Protein AF-A0A314YYK5-F1 (afdb_monomer_lite)

InterPro domains:
  IPR001480 Bulb-type lectin domain [PF01453] (78-178)
  IPR001480 Bulb-type lectin domain [PS50927] (25-150)
  IPR001480 Bulb-type lectin domain [SM00108] (31-156)
  IPR001480 Bulb-type lectin domain [cd00028] (31-154)
  IPR036426 Bulb-type lectin domain superfamily [G3DSA:2.90.10.10] (19-154)
  IPR036426 Bulb-type lectin domain superfamily [SSF51110] (78-174)

Radius of gyration: 24.05 Å; chains: 1; bounding box: 62×46×73 Å

pLDDT: mean 76.84, std 16.64, range [33.28, 97.19]

Organism: NCBI:txid2094558

Foldseek 3Di:
DVVVVVVVVVVVVVVVVPPPPPPAAQKAWQVDKAFFVHWHAAPVRQKIWHKDFDPDVPAQWIWTFMFGDDPPDPDTHTPDTFLPPQTARHRTWMWHQHPQRWTFIAHPVRDTSGTDDFPHGDDTWMFGQHSVRKTFIDHPDDPDPPPTRDIRQQVCPPPDDPQWDWDQDPVVRGIGIDDHPDPQDCQNDPQQQHAQWDAQPPDVVRIDHDVQWDWPCVPCVVVSVRSPTYTDGDD

Sequence (235 aa):
MAGIFSFMFIGIYVSLFFIKTSTAADAITQSQSLRDGNSLISKHGSFELGFFSQPAPDSKNSFLGIWYKSSVSLVTNVTWVANQQNPINGSSGILMINSTGSVVLLSQDQTVAWSINLSRQPRNPILQLLDSGNLVLREAKDGNSENYLWQSFDSHSDKLFQGMKIEWNVKTRACRSLLPSRVGDFCDSNGFCGPNGICTITKSPVCSCFKGFEPKALEKWNFGEYTKVVCVLNL

Structure (mmCIF, N/CA/C/O backbone):
data_AF-A0A314YYK5-F1
#
_entry.id   AF-A0A314YYK5-F1
#
loop_
_atom_site.group_PDB
_atom_site.id
_atom_site.type_symbol
_atom_site.label_atom_id
_atom_site.label_alt_id
_atom_site.label_comp_id
_atom_site.label_asym_id
_atom_site.label_entity_id
_atom_site.label_seq_id
_atom_site.pdbx_PDB_ins_code
_atom_site.Cartn_x
_atom_site.Cartn_y
_atom_site.Cartn_z
_atom_site.occupancy
_atom_site.B_iso_or_equiv
_atom_site.auth_seq_id
_atom_site.auth_comp_id
_atom_site.auth_asym_id
_atom_site.auth_atom_id
_atom_site.pdbx_PDB_model_num
ATOM 1 N N . MET A 1 1 ? 40.449 -15.172 38.618 1.00 52.09 1 MET A N 1
ATOM 2 C CA . MET A 1 1 ? 40.277 -14.748 37.208 1.00 52.09 1 MET A CA 1
ATOM 3 C C . MET A 1 1 ? 39.340 -15.647 36.381 1.00 52.09 1 MET A C 1
ATOM 5 O O . MET A 1 1 ? 39.071 -15.298 35.247 1.00 52.09 1 MET A O 1
ATOM 9 N N . ALA A 1 2 ? 38.786 -16.747 36.923 1.00 51.12 2 ALA A N 1
ATOM 10 C CA . ALA A 1 2 ? 37.856 -17.630 36.193 1.00 51.12 2 ALA A CA 1
ATOM 11 C C . ALA A 1 2 ? 36.369 -17.206 36.267 1.00 51.12 2 ALA A C 1
ATOM 13 O O . ALA A 1 2 ? 35.593 -17.512 35.370 1.00 51.12 2 ALA A O 1
ATOM 14 N N . GLY A 1 3 ? 35.963 -16.465 37.308 1.00 51.81 3 GLY A N 1
ATOM 15 C CA . GLY A 1 3 ? 34.561 -16.062 37.500 1.00 51.81 3 GLY A CA 1
ATOM 16 C C . GLY A 1 3 ? 34.072 -14.971 36.541 1.00 51.81 3 GLY A C 1
ATOM 17 O O . GLY A 1 3 ? 32.913 -14.984 36.148 1.00 51.81 3 GLY A O 1
ATOM 18 N N . ILE A 1 4 ? 34.956 -14.064 36.110 1.00 55.16 4 ILE A N 1
ATOM 19 C CA . ILE A 1 4 ? 34.596 -12.913 35.258 1.00 55.16 4 ILE A CA 1
ATOM 20 C C . ILE A 1 4 ? 34.217 -13.370 33.839 1.00 55.16 4 ILE A C 1
ATOM 22 O O . ILE A 1 4 ? 33.264 -12.852 33.262 1.00 55.16 4 ILE A O 1
ATOM 26 N N . PHE A 1 5 ? 34.889 -14.399 33.311 1.00 52.44 5 PHE A N 1
ATOM 27 C CA . PHE A 1 5 ? 34.553 -14.971 32.005 1.00 52.44 5 PHE A CA 1
ATOM 28 C C . PHE A 1 5 ? 33.169 -15.638 32.004 1.00 52.44 5 PHE A C 1
ATOM 30 O O . PHE A 1 5 ? 32.432 -15.497 31.034 1.00 52.44 5 PHE A O 1
ATOM 37 N N . SER A 1 6 ? 32.767 -16.283 33.106 1.00 56.47 6 SER A N 1
ATOM 38 C CA . SER A 1 6 ? 31.466 -16.964 33.221 1.00 56.47 6 SER A CA 1
ATOM 39 C C . SER A 1 6 ? 30.274 -15.995 33.150 1.00 56.47 6 SER A C 1
ATOM 41 O O . SER A 1 6 ? 29.299 -16.251 32.442 1.00 56.47 6 SER A O 1
ATOM 43 N N . PHE A 1 7 ? 30.377 -14.823 33.791 1.00 55.53 7 PHE A N 1
ATOM 44 C CA . PHE A 1 7 ? 29.330 -13.793 33.729 1.00 55.53 7 PHE A CA 1
ATOM 45 C C . PHE A 1 7 ? 29.187 -13.162 32.336 1.00 55.53 7 PHE A C 1
ATOM 47 O O . PHE A 1 7 ? 28.071 -12.836 31.928 1.00 55.53 7 PHE A O 1
ATOM 54 N N . MET A 1 8 ? 30.282 -13.043 31.575 1.00 57.34 8 MET A N 1
ATOM 55 C CA . MET A 1 8 ? 30.224 -12.550 30.195 1.00 57.34 8 MET A CA 1
ATOM 56 C C . MET A 1 8 ? 29.480 -13.510 29.256 1.00 57.34 8 MET A C 1
ATOM 58 O O . MET A 1 8 ? 28.700 -13.053 28.421 1.00 57.34 8 MET A O 1
ATOM 62 N N . PHE A 1 9 ? 29.650 -14.827 29.413 1.00 55.09 9 PHE A N 1
ATOM 63 C CA . PHE A 1 9 ? 28.929 -15.812 28.596 1.00 55.09 9 PHE A CA 1
ATOM 64 C C . PHE A 1 9 ? 27.424 -15.849 28.904 1.00 55.09 9 PHE A C 1
ATOM 66 O O . PHE A 1 9 ? 26.618 -15.968 27.981 1.00 55.09 9 PHE A O 1
ATOM 73 N N . ILE A 1 10 ? 27.031 -15.674 30.172 1.00 58.81 10 ILE A N 1
ATOM 74 C CA . ILE A 1 10 ? 25.616 -15.599 30.575 1.00 58.81 10 ILE A CA 1
ATOM 75 C C . ILE A 1 10 ? 24.961 -14.323 30.023 1.00 58.81 10 ILE A C 1
ATOM 77 O O . ILE A 1 10 ? 23.857 -14.384 29.486 1.00 58.81 10 ILE A O 1
ATOM 81 N N . GLY A 1 11 ? 25.655 -13.179 30.073 1.00 58.38 11 GLY A N 1
ATOM 82 C CA . GLY A 1 11 ? 25.163 -11.919 29.504 1.00 58.38 11 GLY A CA 1
ATOM 83 C C . GLY A 1 11 ? 24.954 -11.969 27.985 1.00 58.38 11 GLY A C 1
ATOM 84 O O . GLY A 1 11 ? 23.969 -11.430 27.484 1.00 58.38 11 GLY A O 1
ATOM 85 N N . ILE A 1 12 ? 25.825 -12.674 27.252 1.00 57.56 12 ILE A N 1
ATOM 86 C CA . ILE A 1 12 ? 25.675 -12.898 25.803 1.00 57.56 12 ILE A CA 1
ATOM 87 C C . ILE A 1 12 ? 24.457 -13.786 25.503 1.00 57.56 12 ILE A C 1
ATOM 89 O O . ILE A 1 12 ? 23.672 -13.453 24.618 1.00 57.56 12 ILE A O 1
ATOM 93 N N . TYR A 1 13 ? 24.239 -14.863 26.267 1.00 56.62 13 TYR A N 1
ATOM 94 C CA . TYR A 1 13 ? 23.065 -15.733 26.104 1.00 56.62 13 TYR A CA 1
ATOM 95 C C . TYR A 1 13 ? 21.738 -15.018 26.411 1.00 56.62 13 TYR A C 1
ATOM 97 O O . TYR A 1 13 ? 20.750 -15.234 25.712 1.00 56.62 13 TYR A O 1
ATOM 105 N N . VAL A 1 14 ? 21.718 -14.131 27.413 1.00 56.84 14 VAL A N 1
ATOM 106 C CA . VAL A 1 14 ? 20.540 -13.310 27.750 1.00 56.84 14 VAL A CA 1
ATOM 107 C C . VAL A 1 14 ? 20.304 -12.212 26.701 1.00 56.84 14 VAL A C 1
ATOM 109 O O . VAL A 1 14 ? 19.158 -11.945 26.354 1.00 56.84 14 VAL A O 1
ATOM 112 N N . SER A 1 15 ? 21.364 -11.626 26.132 1.00 54.47 15 SER A N 1
ATOM 113 C CA . SER A 1 15 ? 21.283 -10.627 25.050 1.00 54.47 15 SER A CA 1
ATOM 114 C C . SER A 1 15 ? 20.754 -11.216 23.732 1.00 54.47 15 SER A C 1
ATOM 116 O O . SER A 1 15 ? 19.911 -10.610 23.069 1.00 54.47 15 SER A O 1
ATOM 118 N N . LEU A 1 16 ? 21.151 -12.450 23.392 1.00 51.78 16 LEU A N 1
ATOM 119 C CA . LEU A 1 16 ? 20.620 -13.183 22.233 1.00 51.78 16 LEU A CA 1
ATOM 120 C C . LEU A 1 16 ? 19.130 -13.549 22.383 1.00 51.78 16 LEU A C 1
ATOM 122 O O . LEU A 1 16 ? 18.453 -13.759 21.378 1.00 51.78 16 LEU A O 1
ATOM 126 N N . PHE A 1 17 ? 18.591 -13.557 23.608 1.00 48.12 17 PHE A N 1
ATOM 127 C CA . PHE A 1 17 ? 17.166 -13.782 23.882 1.00 48.12 17 PHE A CA 1
ATOM 128 C C . PHE A 1 17 ? 16.280 -12.559 23.563 1.00 48.12 17 PHE A C 1
ATOM 130 O O . PHE A 1 17 ? 15.057 -12.685 23.495 1.00 48.12 17 PHE A O 1
ATOM 137 N N . PHE A 1 18 ? 16.876 -11.379 23.328 1.00 43.41 18 PHE A N 1
ATOM 138 C CA . PHE A 1 18 ? 16.159 -10.144 22.976 1.00 43.41 18 PHE A CA 1
ATOM 139 C C . PHE A 1 18 ? 16.170 -9.809 21.481 1.00 43.41 18 PHE A C 1
ATOM 141 O O . PHE A 1 18 ? 15.599 -8.787 21.088 1.00 43.41 18 PHE A O 1
ATOM 148 N N . ILE A 1 19 ? 16.735 -10.663 20.620 1.00 50.84 19 ILE A N 1
ATOM 149 C CA . ILE A 1 19 ? 16.593 -10.498 19.170 1.00 50.84 19 ILE A CA 1
ATOM 150 C C . ILE A 1 19 ? 15.176 -10.937 18.777 1.00 50.84 19 ILE A C 1
ATOM 152 O O . ILE A 1 19 ? 14.939 -12.056 18.327 1.00 50.84 19 ILE A O 1
ATOM 156 N N . LYS A 1 20 ? 14.197 -10.044 18.963 1.00 45.78 20 LYS A N 1
ATOM 157 C CA . LYS A 1 20 ? 12.880 -10.187 18.343 1.00 45.78 20 LYS A CA 1
ATOM 158 C C . LYS A 1 20 ? 13.062 -10.037 16.838 1.00 45.78 20 LYS A C 1
ATOM 160 O O . LYS A 1 20 ? 13.166 -8.925 16.326 1.00 45.78 20 LYS A O 1
ATOM 165 N N . THR A 1 21 ? 13.073 -11.148 16.114 1.00 43.75 21 THR A N 1
ATOM 166 C CA . THR A 1 21 ? 12.877 -11.129 14.666 1.00 43.75 21 THR A CA 1
ATOM 167 C C . THR A 1 21 ? 11.432 -10.703 14.402 1.00 43.75 21 THR A C 1
ATOM 169 O O . THR A 1 21 ? 10.519 -11.524 14.420 1.00 43.75 21 THR A O 1
ATOM 172 N N . SER A 1 22 ? 11.201 -9.399 14.236 1.00 49.66 22 SER A N 1
ATOM 173 C CA . SER A 1 22 ? 9.901 -8.867 13.828 1.00 49.66 22 SER A CA 1
ATOM 174 C C . SER A 1 22 ? 9.728 -9.110 12.333 1.00 49.66 22 SER A C 1
ATOM 176 O O . SER A 1 22 ? 10.044 -8.249 11.515 1.00 49.66 22 SER A O 1
ATOM 178 N N . THR A 1 23 ? 9.257 -10.296 11.956 1.00 53.78 23 THR A N 1
ATOM 179 C CA . THR A 1 23 ? 8.744 -10.504 10.601 1.00 53.78 23 THR A CA 1
ATOM 180 C C . THR A 1 23 ? 7.491 -9.647 10.458 1.00 53.78 23 THR A C 1
ATOM 182 O O . THR A 1 23 ? 6.498 -9.897 11.145 1.00 53.78 23 THR A O 1
ATOM 185 N N . ALA A 1 24 ? 7.541 -8.607 9.628 1.00 65.88 24 ALA A N 1
ATOM 186 C CA . ALA A 1 24 ? 6.340 -7.849 9.305 1.00 65.88 24 ALA A CA 1
ATOM 187 C C . ALA A 1 24 ? 5.326 -8.792 8.641 1.00 65.88 24 ALA A C 1
ATOM 189 O O . ALA A 1 24 ? 5.698 -9.628 7.817 1.00 65.88 24 ALA A O 1
ATOM 190 N N . ALA A 1 25 ? 4.064 -8.697 9.051 1.00 86.44 25 ALA A N 1
ATOM 191 C CA . ALA A 1 25 ? 3.005 -9.515 8.482 1.00 86.44 25 ALA A CA 1
ATOM 192 C C . ALA A 1 25 ? 2.702 -9.067 7.043 1.00 86.44 25 ALA A C 1
ATOM 194 O O . ALA A 1 25 ? 2.803 -7.879 6.734 1.00 86.44 25 ALA A O 1
ATOM 195 N N . ASP A 1 26 ? 2.291 -10.007 6.192 1.00 93.00 26 ASP A N 1
ATOM 196 C CA . ASP A 1 26 ? 1.789 -9.745 4.838 1.00 93.00 26 ASP A CA 1
ATOM 197 C C . ASP A 1 26 ? 0.256 -9.678 4.787 1.00 93.00 26 ASP A C 1
ATOM 199 O O . ASP A 1 26 ? -0.314 -9.343 3.749 1.00 93.00 26 ASP A O 1
ATOM 203 N N . ALA A 1 27 ? -0.425 -9.979 5.899 1.00 94.81 27 ALA A N 1
ATOM 204 C CA . ALA A 1 27 ? -1.877 -9.941 6.004 1.00 94.81 27 ALA A CA 1
ATOM 205 C C . ALA A 1 27 ? -2.389 -9.394 7.347 1.00 94.81 27 ALA A C 1
ATOM 207 O O . ALA A 1 27 ? -1.748 -9.534 8.388 1.00 94.81 27 ALA A O 1
ATOM 208 N N . ILE A 1 28 ? -3.590 -8.816 7.308 1.00 95.50 28 ILE A N 1
ATOM 209 C CA . ILE A 1 28 ? -4.355 -8.326 8.457 1.00 95.50 28 ILE A CA 1
ATOM 210 C C . ILE A 1 28 ? -5.679 -9.086 8.503 1.00 95.50 28 ILE A C 1
ATOM 212 O O . ILE A 1 28 ? -6.395 -9.189 7.503 1.00 95.50 28 ILE A O 1
ATOM 216 N N . THR A 1 29 ? -6.006 -9.613 9.676 1.00 95.38 29 THR A N 1
ATOM 217 C CA . THR A 1 29 ? -7.310 -10.222 9.969 1.00 95.38 29 THR A CA 1
ATOM 218 C C . THR A 1 29 ? -8.232 -9.224 10.670 1.00 95.38 29 THR A C 1
ATOM 220 O O . THR A 1 29 ? -7.805 -8.157 11.098 1.00 95.38 29 THR A O 1
ATOM 223 N N . GLN A 1 30 ? -9.506 -9.568 10.843 1.00 94.69 30 GLN A N 1
ATOM 224 C CA . GLN A 1 30 ? -10.491 -8.681 11.475 1.00 94.69 30 GLN A CA 1
ATOM 225 C C . GLN A 1 30 ? -10.188 -8.323 12.945 1.00 94.69 30 GLN A C 1
ATOM 227 O O . GLN A 1 30 ? -10.704 -7.335 13.457 1.00 94.69 30 GLN A O 1
ATOM 232 N N . SER A 1 31 ? -9.336 -9.093 13.629 1.00 91.81 31 SER A N 1
ATOM 233 C CA . SER A 1 31 ? -8.880 -8.792 14.993 1.00 91.81 31 SER A CA 1
ATOM 234 C C . SER A 1 31 ? -7.677 -7.846 15.042 1.00 91.81 31 SER A C 1
ATOM 236 O O . SER A 1 31 ? -7.230 -7.472 16.126 1.00 91.81 31 SER A O 1
ATOM 238 N N . GLN A 1 32 ? -7.131 -7.475 13.885 1.00 94.12 32 GLN A N 1
ATOM 239 C CA . GLN A 1 32 ? -5.914 -6.690 13.755 1.00 94.12 32 GLN A CA 1
ATOM 240 C C . GLN A 1 32 ? -6.192 -5.369 13.035 1.00 94.12 32 GLN A C 1
ATOM 242 O O . GLN A 1 32 ? -7.166 -5.203 12.301 1.00 94.12 32 GLN A O 1
ATOM 247 N N . SER A 1 33 ? -5.291 -4.414 13.238 1.00 94.44 33 SER A N 1
ATOM 248 C CA . SER A 1 33 ? -5.316 -3.114 12.574 1.00 94.44 33 SER A CA 1
ATOM 249 C C . SER A 1 33 ? -3.894 -2.661 12.281 1.00 94.44 33 SER A C 1
ATOM 251 O O . SER A 1 33 ? -3.009 -2.872 13.113 1.00 94.44 33 SER A O 1
ATOM 253 N N . LEU A 1 34 ? -3.694 -1.977 11.161 1.00 94.50 34 LEU A N 1
ATOM 254 C CA . LEU A 1 34 ? -2.447 -1.302 10.832 1.00 94.50 34 LEU A CA 1
ATOM 255 C C . LEU A 1 34 ? -2.556 0.176 11.207 1.00 94.50 34 LEU A C 1
ATOM 257 O O . LEU A 1 34 ? -3.492 0.863 10.805 1.00 94.50 34 LEU A O 1
ATOM 261 N N . ARG A 1 35 ? -1.598 0.652 11.998 1.00 92.25 35 ARG A N 1
ATOM 262 C CA . ARG A 1 35 ? -1.513 2.038 12.473 1.00 92.25 35 ARG A CA 1
ATOM 263 C C . ARG A 1 35 ? -0.303 2.726 11.865 1.00 92.25 35 ARG A C 1
ATOM 265 O O . ARG A 1 35 ? 0.643 2.043 11.478 1.00 92.25 35 ARG A O 1
ATOM 272 N N . ASP A 1 36 ? -0.330 4.052 11.855 1.00 86.81 36 ASP A N 1
ATOM 273 C CA . ASP A 1 36 ? 0.836 4.866 11.509 1.00 86.81 36 ASP A CA 1
ATOM 274 C C . ASP A 1 36 ? 2.085 4.428 12.308 1.00 86.81 36 ASP A C 1
ATOM 276 O O . ASP A 1 36 ? 1.989 4.052 13.480 1.00 86.81 36 ASP A O 1
ATOM 280 N N . GLY A 1 37 ? 3.238 4.396 11.640 1.00 85.88 37 GLY A N 1
ATOM 281 C CA . GLY A 1 37 ? 4.499 3.835 12.139 1.00 85.88 37 GLY A CA 1
ATOM 282 C C . GLY A 1 37 ? 4.666 2.317 11.974 1.00 85.88 37 GLY A C 1
ATOM 283 O O . GLY A 1 37 ? 5.786 1.824 12.086 1.00 85.88 37 GLY A O 1
ATOM 284 N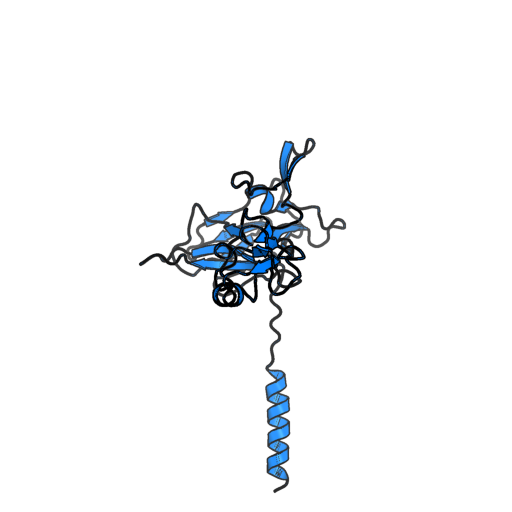 N . ASN A 1 38 ? 3.597 1.577 11.668 1.00 90.94 38 ASN A N 1
ATOM 285 C CA . ASN A 1 38 ? 3.674 0.164 11.298 1.00 90.94 38 ASN A CA 1
ATOM 286 C C . ASN A 1 38 ? 3.473 -0.008 9.790 1.00 90.94 38 ASN A C 1
ATOM 288 O O . ASN A 1 38 ? 2.804 0.799 9.140 1.00 90.94 38 ASN A O 1
ATOM 292 N N . SER A 1 39 ? 3.981 -1.114 9.249 1.00 92.88 39 SER A N 1
ATOM 293 C CA . SER A 1 39 ? 3.773 -1.480 7.852 1.00 92.88 39 SER A CA 1
ATOM 294 C C . SER A 1 39 ? 3.439 -2.955 7.672 1.00 92.88 39 SER A C 1
ATOM 296 O O . SER A 1 39 ? 3.733 -3.808 8.514 1.00 92.88 39 SER A O 1
ATOM 298 N N . LEU A 1 40 ? 2.777 -3.232 6.555 1.00 94.62 40 LEU A N 1
ATOM 299 C CA . LEU A 1 40 ? 2.553 -4.569 6.032 1.00 94.62 40 LEU A CA 1
ATOM 300 C C . LEU A 1 40 ? 3.582 -4.794 4.925 1.00 94.62 40 LEU A C 1
ATOM 302 O O . LEU A 1 40 ? 3.713 -3.954 4.033 1.00 94.62 40 LEU A O 1
ATOM 3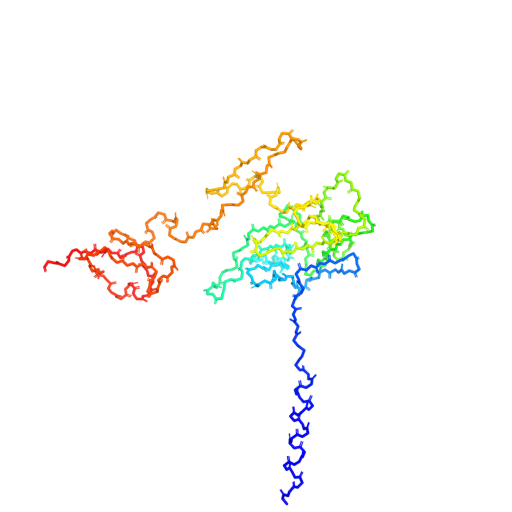06 N N . ILE A 1 41 ? 4.303 -5.907 4.965 1.00 92.44 41 ILE A N 1
ATOM 307 C CA . ILE A 1 41 ? 5.330 -6.217 3.967 1.00 92.44 41 ILE A CA 1
ATOM 308 C C . ILE A 1 41 ? 4.887 -7.459 3.208 1.00 92.44 41 ILE A C 1
ATOM 310 O O . ILE A 1 41 ? 4.477 -8.439 3.823 1.00 92.44 41 ILE A O 1
ATOM 314 N N . SER A 1 42 ? 4.961 -7.420 1.876 1.00 90.31 42 SER A N 1
ATOM 315 C CA . SER A 1 42 ? 4.653 -8.588 1.053 1.00 90.31 42 SER A CA 1
ATOM 316 C C . SER A 1 42 ? 5.538 -9.774 1.448 1.00 90.31 42 SER A C 1
ATOM 318 O O . SER A 1 42 ? 6.645 -9.599 1.957 1.00 90.31 42 SER A O 1
ATOM 320 N N . LYS A 1 43 ? 5.070 -10.998 1.206 1.00 87.56 43 LYS A N 1
ATOM 321 C CA . LYS A 1 43 ? 5.728 -12.228 1.669 1.00 87.56 43 LYS A CA 1
ATOM 322 C C . LYS A 1 43 ? 7.241 -12.297 1.383 1.00 87.56 43 LYS A C 1
ATOM 324 O O . LYS A 1 43 ? 7.983 -12.796 2.225 1.00 87.56 43 LYS A O 1
ATOM 329 N N . HIS A 1 44 ? 7.700 -11.808 0.229 1.00 84.12 44 HIS A N 1
ATOM 330 C CA . HIS A 1 44 ? 9.117 -11.777 -0.163 1.00 84.12 44 HIS A CA 1
ATOM 331 C C . HIS A 1 44 ? 9.769 -10.390 -0.042 1.00 84.12 44 HIS A C 1
ATOM 333 O O . HIS A 1 44 ? 10.906 -10.202 -0.468 1.00 84.12 44 HIS A O 1
ATOM 339 N N . GLY A 1 45 ? 9.082 -9.408 0.543 1.00 84.50 45 GLY A N 1
ATOM 340 C CA . GLY A 1 45 ? 9.649 -8.091 0.822 1.00 84.50 45 GLY A CA 1
ATOM 341 C C . GLY A 1 45 ? 9.702 -7.127 -0.359 1.00 84.50 45 GLY A C 1
ATOM 342 O O . GLY A 1 45 ? 10.303 -6.067 -0.224 1.00 84.50 45 GLY A O 1
ATOM 343 N N . SER A 1 46 ? 9.097 -7.461 -1.500 1.00 81.56 46 SER A N 1
ATOM 344 C CA . SER A 1 46 ? 9.097 -6.609 -2.698 1.00 81.56 46 SER A CA 1
ATOM 345 C C . SER A 1 46 ? 8.245 -5.346 -2.540 1.00 81.56 46 SER A C 1
ATOM 347 O O . SER A 1 46 ? 8.597 -4.297 -3.079 1.00 81.56 46 SER A O 1
ATOM 349 N N . PHE A 1 47 ? 7.142 -5.425 -1.794 1.00 86.75 47 PHE A N 1
ATOM 350 C CA . PHE A 1 47 ? 6.216 -4.310 -1.599 1.00 86.75 47 PHE A CA 1
ATOM 351 C C . PHE A 1 47 ? 5.931 -4.059 -0.127 1.00 86.75 47 PHE A C 1
ATOM 353 O O . PHE A 1 47 ? 5.929 -4.975 0.696 1.00 86.75 47 PHE A O 1
ATOM 360 N N . GLU A 1 48 ? 5.645 -2.802 0.182 1.00 91.75 48 GLU A N 1
ATOM 361 C CA . GLU A 1 48 ? 5.271 -2.355 1.514 1.00 91.75 48 GLU A CA 1
ATOM 362 C C . GLU A 1 48 ? 4.031 -1.477 1.439 1.00 91.75 48 GLU A C 1
ATOM 364 O O . GLU A 1 48 ? 3.928 -0.613 0.571 1.00 91.75 48 GLU A O 1
ATOM 369 N N . LEU A 1 49 ? 3.093 -1.724 2.346 1.00 94.06 49 LEU A N 1
ATOM 370 C CA . LEU A 1 49 ? 1.924 -0.894 2.590 1.00 94.06 49 LEU A CA 1
ATOM 371 C C . LEU A 1 49 ? 2.111 -0.202 3.936 1.00 94.06 49 LEU A C 1
ATOM 373 O O . LEU A 1 49 ? 2.343 -0.859 4.952 1.00 94.06 49 LEU A O 1
ATOM 377 N N . GLY A 1 50 ? 1.927 1.110 3.960 1.00 92.69 50 GLY A N 1
ATOM 378 C CA . GLY A 1 50 ? 1.996 1.876 5.194 1.00 92.69 50 GLY A CA 1
ATOM 379 C C . GLY A 1 50 ? 1.568 3.323 5.019 1.00 92.69 50 GLY A C 1
ATOM 380 O O . GLY A 1 50 ? 1.085 3.738 3.961 1.00 92.69 50 GLY A O 1
ATOM 381 N N . PHE A 1 51 ? 1.720 4.077 6.101 1.00 91.75 51 PHE A N 1
ATOM 382 C CA . PHE A 1 51 ? 1.398 5.495 6.142 1.00 91.75 51 PHE A CA 1
ATOM 383 C C . PHE A 1 51 ? 2.599 6.335 5.708 1.00 91.75 51 PHE A C 1
ATOM 385 O O . PHE A 1 51 ? 3.742 6.016 6.034 1.00 91.75 51 PHE A O 1
ATOM 392 N N . PHE A 1 52 ? 2.339 7.409 4.968 1.00 86.25 52 PHE A N 1
ATOM 393 C CA . PHE A 1 52 ? 3.349 8.380 4.568 1.00 86.25 52 PHE A CA 1
ATOM 394 C C . PHE A 1 52 ? 2.757 9.790 4.498 1.00 86.25 52 PHE A C 1
ATOM 396 O O . PHE A 1 52 ? 1.563 9.972 4.254 1.00 86.25 52 PHE A O 1
ATOM 403 N N . SER A 1 53 ? 3.618 10.791 4.662 1.00 83.81 53 SER A N 1
ATOM 404 C CA . SER A 1 53 ? 3.265 12.208 4.531 1.00 83.81 53 SER A CA 1
ATOM 405 C C . SER A 1 53 ? 3.949 12.807 3.307 1.00 83.81 53 SER A C 1
ATOM 407 O O . SER A 1 53 ? 5.084 12.447 2.985 1.00 83.81 53 SER A O 1
ATOM 409 N N . GLN A 1 54 ? 3.285 13.732 2.614 1.00 69.25 54 GLN A N 1
ATOM 410 C CA . GLN A 1 54 ? 3.924 14.458 1.514 1.00 69.25 54 GLN A CA 1
ATOM 411 C C . GLN A 1 54 ? 4.890 15.529 2.053 1.00 69.25 54 GLN A C 1
ATOM 413 O O . GLN A 1 54 ? 4.548 16.220 3.014 1.00 69.25 54 GLN A O 1
ATOM 418 N N . PRO A 1 55 ? 6.067 15.724 1.428 1.00 56.53 55 PRO A N 1
ATOM 419 C CA . PRO A 1 55 ? 6.996 16.785 1.797 1.00 56.53 55 PRO A CA 1
ATOM 420 C C . PRO A 1 55 ? 6.491 18.123 1.241 1.00 56.53 55 PRO A C 1
ATOM 422 O O . PRO A 1 55 ? 6.961 18.607 0.214 1.00 56.53 55 PRO A O 1
ATOM 425 N N . ALA A 1 56 ? 5.493 18.708 1.896 1.00 59.47 56 ALA A N 1
ATOM 426 C CA . ALA A 1 56 ? 5.036 20.066 1.634 1.00 59.47 56 ALA A CA 1
ATOM 427 C C . ALA A 1 56 ? 5.204 20.911 2.909 1.00 59.47 56 ALA A C 1
ATOM 429 O O . ALA A 1 56 ? 4.921 20.398 3.997 1.00 59.47 56 ALA A O 1
ATOM 430 N N . PRO A 1 57 ? 5.650 22.180 2.801 1.00 54.00 57 PRO A N 1
ATOM 431 C CA . PRO A 1 57 ? 5.741 23.077 3.949 1.00 54.00 57 PRO A CA 1
ATOM 432 C C . PRO A 1 57 ? 4.401 23.116 4.691 1.00 54.00 57 PRO A C 1
ATOM 434 O O . PRO A 1 57 ? 3.357 23.300 4.069 1.00 54.00 57 PRO A O 1
ATOM 437 N N . ASP A 1 58 ? 4.438 22.870 6.001 1.00 61.84 58 ASP A N 1
ATOM 438 C CA . ASP A 1 58 ? 3.291 22.884 6.922 1.00 61.84 58 ASP A CA 1
ATOM 439 C C . ASP A 1 58 ? 2.174 21.850 6.673 1.00 61.84 58 ASP A C 1
ATOM 441 O O . ASP A 1 58 ? 1.157 21.854 7.375 1.00 61.84 58 ASP A O 1
ATOM 445 N N . SER A 1 59 ? 2.347 20.911 5.734 1.00 66.12 59 SER A N 1
ATOM 446 C CA . SER A 1 59 ? 1.352 19.857 5.516 1.00 66.12 59 SER A CA 1
ATOM 447 C C . SER A 1 59 ? 1.481 18.743 6.552 1.00 66.12 59 SER A C 1
ATOM 449 O O . SER A 1 59 ? 2.508 18.076 6.660 1.00 66.12 59 SER A O 1
ATOM 451 N N . LYS A 1 60 ? 0.394 18.500 7.288 1.00 76.19 60 LYS A N 1
ATOM 452 C CA . LYS A 1 60 ? 0.237 17.345 8.187 1.00 76.19 60 LYS A CA 1
ATOM 453 C C . LYS A 1 60 ? -0.576 16.220 7.542 1.00 76.19 60 LYS A C 1
ATOM 455 O O . LYS A 1 60 ? -1.082 15.357 8.251 1.00 76.19 60 LYS A O 1
ATOM 460 N N . ASN A 1 61 ? -0.744 16.245 6.221 1.00 83.75 61 ASN A N 1
ATOM 461 C CA . ASN A 1 61 ? -1.577 15.276 5.522 1.00 83.75 61 ASN A CA 1
ATOM 462 C C . ASN A 1 61 ? -0.880 13.914 5.457 1.00 83.75 61 ASN A C 1
ATOM 464 O O . ASN A 1 61 ? 0.201 13.791 4.880 1.00 83.75 61 ASN A O 1
ATOM 468 N N . SER A 1 62 ? -1.538 12.905 6.022 1.00 88.00 62 SER A N 1
ATOM 469 C CA . SER A 1 62 ? -1.131 11.507 6.008 1.00 88.00 62 SER A CA 1
ATOM 470 C C . SER A 1 62 ? -1.975 10.710 5.014 1.00 88.00 62 SER A C 1
ATOM 472 O O . SER A 1 62 ? -3.200 10.865 4.895 1.00 88.00 62 SER A O 1
ATOM 474 N N . PHE A 1 63 ? -1.289 9.840 4.287 1.00 89.31 63 PHE A N 1
ATOM 475 C CA . PHE A 1 63 ? -1.840 8.981 3.257 1.00 89.31 63 PHE A CA 1
ATOM 476 C C . PHE A 1 63 ? -1.458 7.535 3.534 1.00 89.31 63 PHE A C 1
ATOM 478 O O . PHE A 1 63 ? -0.350 7.248 3.976 1.00 89.31 63 PHE A O 1
ATOM 485 N N . LEU A 1 64 ? -2.365 6.616 3.224 1.00 92.25 64 LEU A N 1
ATOM 486 C CA . LEU A 1 64 ? -2.068 5.194 3.174 1.00 92.25 64 LEU A CA 1
ATOM 487 C C . LEU A 1 64 ? -1.720 4.822 1.733 1.00 92.25 64 LEU A C 1
ATOM 489 O O . LEU A 1 64 ? -2.522 5.052 0.822 1.00 92.25 64 LEU A O 1
ATOM 493 N N . GLY A 1 65 ? -0.557 4.214 1.522 1.00 90.12 65 GLY A N 1
ATOM 494 C CA . GLY A 1 65 ? -0.141 3.797 0.189 1.00 90.12 65 GLY A CA 1
ATOM 495 C C . GLY A 1 65 ? 0.755 2.578 0.170 1.00 90.12 65 GLY A C 1
ATOM 496 O O . GLY A 1 65 ? 1.224 2.107 1.203 1.00 90.12 65 GLY A O 1
ATOM 497 N N . ILE A 1 66 ? 0.954 2.072 -1.043 1.00 88.50 66 ILE A N 1
ATOM 498 C CA . ILE A 1 66 ? 1.831 0.944 -1.349 1.00 88.50 66 ILE A CA 1
ATOM 499 C C . ILE A 1 66 ? 3.025 1.484 -2.123 1.00 88.50 66 ILE A C 1
ATOM 501 O O . ILE A 1 66 ? 2.854 2.325 -3.006 1.00 88.50 66 ILE A O 1
ATOM 505 N N . TRP A 1 67 ? 4.224 1.004 -1.818 1.00 83.88 67 TRP A N 1
ATOM 506 C CA . TRP A 1 67 ? 5.435 1.327 -2.566 1.00 83.88 67 TRP A CA 1
ATOM 507 C C . TRP A 1 67 ? 6.317 0.099 -2.765 1.00 83.88 67 TRP A C 1
ATOM 509 O O . TRP A 1 67 ? 6.239 -0.889 -2.032 1.00 83.88 67 TRP A O 1
ATOM 519 N N . TYR A 1 68 ? 7.168 0.173 -3.786 1.00 80.25 68 TYR A N 1
ATOM 520 C CA . TYR A 1 68 ? 8.185 -0.840 -4.041 1.00 80.25 68 TYR A CA 1
ATOM 521 C C . TYR A 1 68 ? 9.387 -0.637 -3.111 1.00 80.25 68 TYR A C 1
ATOM 523 O O . TYR A 1 68 ? 9.963 0.455 -3.060 1.00 80.25 68 TYR A O 1
ATOM 531 N N . LYS A 1 69 ? 9.800 -1.692 -2.400 1.00 71.25 69 LYS A N 1
ATOM 532 C CA . LYS A 1 69 ? 11.007 -1.673 -1.565 1.00 71.25 69 LYS A CA 1
ATOM 533 C C . LYS A 1 69 ? 12.232 -1.981 -2.424 1.00 71.25 69 LYS A C 1
ATOM 535 O O . LYS A 1 69 ? 12.673 -3.122 -2.522 1.00 71.25 69 LYS A O 1
ATOM 540 N N . SER A 1 70 ? 12.808 -0.953 -3.044 1.00 66.75 70 SER A N 1
ATOM 541 C CA . SER A 1 70 ? 14.114 -1.078 -3.699 1.00 66.75 70 SER A CA 1
ATOM 542 C C . SER A 1 70 ? 15.233 -0.736 -2.724 1.00 66.75 70 SER A C 1
ATOM 544 O O . SER A 1 70 ? 15.335 0.411 -2.297 1.00 66.75 70 SER A O 1
ATOM 546 N N . SER A 1 71 ? 16.133 -1.683 -2.449 1.00 56.34 71 SER A N 1
ATOM 547 C CA . SER A 1 71 ? 17.345 -1.447 -1.643 1.00 56.34 71 SER A CA 1
ATOM 548 C C . SER A 1 71 ? 18.311 -0.419 -2.254 1.00 56.34 71 SER A C 1
ATOM 550 O O . SER A 1 71 ? 19.290 -0.049 -1.614 1.00 56.34 71 SER A O 1
ATOM 552 N N . VAL A 1 72 ? 18.062 0.021 -3.493 1.00 53.50 72 VAL A N 1
ATOM 553 C CA . VAL A 1 72 ? 18.923 0.930 -4.269 1.00 53.50 72 VAL A CA 1
ATOM 554 C C . VAL A 1 72 ? 18.257 2.299 -4.499 1.00 53.50 72 VAL A C 1
ATOM 556 O O . VAL A 1 72 ? 18.917 3.235 -4.940 1.00 53.50 72 VAL A O 1
ATOM 559 N N . SER A 1 73 ? 16.959 2.456 -4.201 1.00 49.34 73 SER A N 1
ATOM 560 C CA . SER A 1 73 ? 16.242 3.716 -4.446 1.00 49.34 73 SER A CA 1
ATOM 561 C C . SER A 1 73 ? 16.223 4.605 -3.207 1.00 49.34 73 SER A C 1
ATOM 563 O O . SER A 1 73 ? 15.706 4.215 -2.165 1.00 49.34 73 SER A O 1
ATOM 565 N N . LEU A 1 74 ? 16.711 5.840 -3.350 1.00 51.75 74 LEU A N 1
ATOM 566 C CA . LEU A 1 74 ? 16.548 6.909 -2.355 1.00 51.75 74 LEU A CA 1
ATOM 567 C C . LEU A 1 74 ? 15.172 7.599 -2.450 1.00 51.75 74 LEU A C 1
ATOM 569 O O . LEU A 1 74 ? 14.878 8.498 -1.666 1.00 51.75 74 LEU A O 1
ATOM 573 N N . VAL A 1 75 ? 14.339 7.200 -3.419 1.00 54.88 75 VAL A N 1
ATOM 574 C CA . VAL A 1 75 ? 13.007 7.762 -3.668 1.00 54.88 75 VAL A CA 1
ATOM 575 C C . VAL A 1 75 ? 11.948 6.685 -3.446 1.00 54.88 75 VAL A C 1
ATOM 577 O O . VAL A 1 75 ? 12.019 5.599 -4.030 1.00 54.88 75 VAL A O 1
ATOM 580 N N . THR A 1 76 ? 10.950 6.993 -2.618 1.00 59.53 76 THR A N 1
ATOM 581 C CA . THR A 1 76 ? 9.785 6.132 -2.394 1.00 59.53 76 THR A CA 1
ATOM 582 C C . THR A 1 76 ? 8.862 6.199 -3.610 1.00 59.53 76 THR A C 1
ATOM 584 O O . THR A 1 76 ? 8.098 7.149 -3.772 1.00 59.53 76 THR A O 1
ATOM 587 N N . ASN A 1 77 ? 8.920 5.188 -4.479 1.00 66.81 77 ASN A N 1
ATOM 588 C CA . ASN A 1 77 ? 7.990 5.064 -5.601 1.00 66.81 77 ASN A CA 1
ATOM 589 C C . ASN A 1 77 ? 6.655 4.509 -5.102 1.00 66.81 77 ASN A C 1
ATOM 591 O O . ASN A 1 77 ? 6.455 3.294 -5.040 1.00 66.81 77 ASN A O 1
ATOM 595 N N . VAL A 1 78 ? 5.753 5.417 -4.731 1.00 71.69 78 VAL A N 1
ATOM 596 C CA . VAL A 1 78 ? 4.381 5.085 -4.338 1.00 71.69 78 VAL A CA 1
ATOM 597 C C . VAL A 1 78 ? 3.609 4.609 -5.570 1.00 71.69 78 VAL A C 1
ATOM 599 O O . VAL A 1 78 ? 3.415 5.362 -6.523 1.00 71.69 78 VAL A O 1
ATOM 602 N N . THR A 1 79 ? 3.181 3.350 -5.554 1.00 74.44 79 THR A N 1
ATOM 603 C CA . THR A 1 79 ? 2.467 2.685 -6.652 1.00 74.44 79 THR A CA 1
ATOM 604 C C . THR A 1 79 ? 0.951 2.755 -6.499 1.00 74.44 79 THR A C 1
ATOM 606 O O . THR A 1 79 ? 0.245 2.649 -7.494 1.00 74.44 79 THR A O 1
ATOM 609 N N . TRP A 1 80 ? 0.437 2.962 -5.282 1.00 83.62 80 TRP A N 1
ATOM 610 C CA . TRP A 1 80 ? -0.995 3.118 -5.004 1.00 83.62 80 TRP A CA 1
ATOM 611 C C . TRP A 1 80 ? -1.233 3.962 -3.752 1.00 83.62 80 TRP A C 1
ATOM 613 O O . TRP A 1 80 ? -0.444 3.893 -2.811 1.00 83.62 80 TRP A O 1
ATOM 623 N N . VAL A 1 81 ? -2.335 4.719 -3.717 1.00 88.56 81 VAL A N 1
ATOM 624 C CA . VAL A 1 81 ? -2.753 5.532 -2.561 1.00 88.56 81 VAL A CA 1
ATOM 625 C C . VAL A 1 81 ? -4.251 5.360 -2.333 1.00 88.56 81 VAL A C 1
ATOM 627 O O . VAL A 1 81 ? -5.040 5.646 -3.232 1.00 88.56 81 VAL A O 1
ATOM 630 N N . ALA A 1 82 ? -4.646 4.937 -1.130 1.00 90.00 82 ALA A N 1
ATOM 631 C CA . ALA A 1 82 ? -6.046 4.695 -0.780 1.00 90.00 82 ALA A CA 1
ATOM 632 C C . ALA A 1 82 ? -6.851 6.001 -0.740 1.00 90.00 82 ALA A C 1
ATOM 634 O O . ALA A 1 82 ? -7.831 6.193 -1.454 1.00 90.00 82 ALA A O 1
ATOM 635 N N . ASN A 1 83 ? -6.404 6.937 0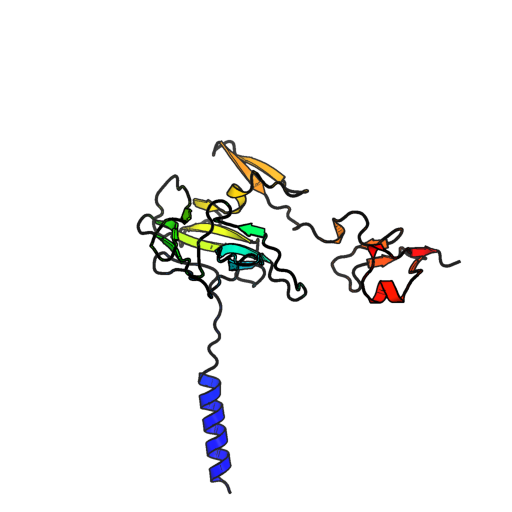.093 1.00 90.19 83 ASN A N 1
ATOM 636 C CA . ASN A 1 83 ? -7.133 8.147 0.450 1.00 90.19 83 ASN A CA 1
ATOM 637 C C . ASN A 1 83 ? -6.606 9.384 -0.286 1.00 90.19 83 ASN A C 1
ATOM 639 O O . ASN A 1 83 ? -6.461 10.452 0.300 1.00 90.19 83 ASN A O 1
ATOM 643 N N . GLN A 1 84 ? -6.328 9.252 -1.588 1.00 83.56 84 GLN A N 1
ATOM 644 C CA . GLN A 1 84 ? -5.773 10.347 -2.392 1.00 83.56 84 GLN A CA 1
ATOM 645 C C . GLN A 1 84 ? -6.691 11.586 -2.416 1.00 83.56 84 GLN A C 1
ATOM 647 O O . GLN A 1 84 ? -6.203 12.711 -2.442 1.00 83.56 84 GLN A O 1
ATOM 652 N N . GLN A 1 85 ? -8.013 11.384 -2.407 1.00 82.06 85 GLN A N 1
ATOM 653 C CA . GLN A 1 85 ? -9.004 12.468 -2.434 1.00 82.06 85 GLN A CA 1
ATOM 654 C C . GLN A 1 85 ? -9.348 13.018 -1.043 1.00 82.06 85 GLN A C 1
ATOM 656 O O . GLN A 1 85 ? -9.871 14.123 -0.945 1.00 82.06 85 GLN A O 1
ATOM 661 N N . ASN A 1 86 ? -9.073 12.255 0.018 1.00 85.19 86 ASN A N 1
ATOM 662 C CA . ASN A 1 86 ? -9.468 12.588 1.384 1.00 85.19 86 ASN A CA 1
ATOM 663 C C . ASN A 1 86 ? -8.303 12.326 2.365 1.00 85.19 86 ASN A C 1
ATOM 665 O O . ASN A 1 86 ? -8.289 11.308 3.067 1.00 85.19 86 ASN A O 1
ATOM 669 N N . PRO A 1 87 ? -7.267 13.187 2.358 1.00 88.06 87 PRO A N 1
ATOM 670 C CA . PRO A 1 87 ? -6.114 13.048 3.243 1.00 88.06 87 PRO A CA 1
ATOM 671 C C . PRO A 1 87 ? -6.513 13.086 4.721 1.00 88.06 87 PRO A C 1
ATOM 673 O O . PRO A 1 87 ? -7.397 13.842 5.118 1.00 88.06 87 PRO A O 1
ATOM 676 N N . ILE A 1 88 ? -5.812 12.312 5.552 1.00 89.06 88 ILE A N 1
ATOM 677 C CA . ILE A 1 88 ? -5.990 12.360 7.008 1.00 89.06 88 ILE A CA 1
ATOM 678 C C . ILE A 1 88 ? -5.125 13.492 7.552 1.00 89.06 88 ILE A C 1
ATOM 680 O O . ILE A 1 88 ? -3.938 13.559 7.249 1.00 89.06 88 ILE A O 1
ATOM 684 N N . ASN A 1 89 ? -5.691 14.372 8.372 1.00 82.50 89 ASN A N 1
ATOM 685 C CA . ASN A 1 89 ? -4.912 15.406 9.045 1.00 82.50 89 ASN A CA 1
ATOM 686 C C . ASN A 1 89 ? -4.222 14.819 10.292 1.00 82.50 89 ASN A C 1
ATOM 688 O O . ASN A 1 89 ? -4.892 14.349 11.210 1.00 82.50 89 ASN A O 1
ATOM 692 N N . GLY A 1 90 ? -2.889 14.847 10.328 1.00 73.44 90 GLY A N 1
ATOM 693 C CA . GLY A 1 90 ? -2.067 14.280 11.398 1.00 73.44 90 GLY A CA 1
ATOM 694 C C . GLY A 1 90 ? -1.662 12.815 11.177 1.00 73.44 90 GLY A C 1
ATOM 695 O O . GLY A 1 90 ? -2.101 12.147 10.244 1.00 73.44 90 GLY A O 1
ATOM 696 N N . SER A 1 91 ? -0.798 12.302 12.055 1.00 66.50 91 SER A N 1
ATOM 697 C CA . SER A 1 91 ? -0.122 10.999 11.930 1.00 66.50 91 SER A CA 1
ATOM 698 C C . SER A 1 91 ? -0.810 9.884 12.734 1.00 66.50 91 SER A C 1
ATOM 700 O O . SER A 1 91 ? -0.232 9.302 13.654 1.00 66.50 91 SER A O 1
ATOM 702 N N . SER A 1 92 ? -2.110 9.666 12.524 1.00 77.06 92 SER A N 1
ATOM 703 C CA . SER A 1 92 ? -2.904 8.775 13.398 1.00 77.06 92 SER A CA 1
ATOM 704 C C . SER A 1 92 ? -3.980 7.973 12.667 1.00 77.06 92 SER A C 1
ATOM 706 O O . SER A 1 92 ? -5.024 7.655 13.236 1.00 77.06 92 SER A O 1
ATOM 708 N N . GLY A 1 93 ? -3.721 7.626 11.406 1.00 90.00 93 GLY A N 1
ATOM 709 C CA . GLY A 1 93 ? -4.604 6.756 10.638 1.00 90.00 93 GLY A CA 1
ATOM 710 C C . GLY A 1 93 ? -4.619 5.310 11.150 1.00 90.00 93 GLY A C 1
ATOM 711 O O . GLY A 1 93 ? -3.628 4.801 11.685 1.00 90.00 93 GLY A O 1
ATOM 712 N N . ILE A 1 94 ? -5.759 4.641 10.974 1.00 94.25 94 ILE A N 1
ATOM 713 C CA . ILE A 1 94 ? -5.974 3.235 11.323 1.00 94.25 94 ILE A CA 1
ATOM 714 C C . ILE A 1 94 ? -6.628 2.533 10.134 1.00 94.25 94 ILE A C 1
ATOM 716 O O . ILE A 1 94 ? -7.771 2.818 9.785 1.00 94.25 94 ILE A O 1
ATOM 720 N N . LEU A 1 95 ? -5.912 1.591 9.528 1.00 96.38 95 LEU A N 1
ATOM 721 C CA . LEU A 1 95 ? -6.457 0.666 8.540 1.00 96.38 95 LEU A CA 1
ATOM 722 C C . LEU A 1 95 ? -6.911 -0.609 9.250 1.00 96.38 95 LEU A C 1
ATOM 724 O O . LEU A 1 95 ? -6.130 -1.246 9.960 1.00 96.38 95 LEU A O 1
ATOM 728 N N . MET A 1 96 ? -8.159 -1.012 9.042 1.00 96.38 96 MET A N 1
ATOM 729 C CA . MET A 1 96 ? -8.698 -2.236 9.630 1.00 96.38 96 MET A CA 1
ATOM 730 C C . MET A 1 96 ? -9.804 -2.846 8.775 1.00 96.38 96 MET A C 1
ATOM 732 O O . MET A 1 96 ? -10.349 -2.206 7.875 1.00 96.38 96 MET A O 1
ATOM 736 N N . ILE A 1 97 ? -10.165 -4.083 9.102 1.00 97.19 97 ILE A N 1
ATOM 737 C CA . ILE A 1 97 ? -11.404 -4.700 8.635 1.00 97.19 97 ILE A CA 1
ATOM 738 C C . ILE A 1 97 ? -12.449 -4.479 9.732 1.00 97.19 97 ILE A C 1
ATOM 740 O O . ILE A 1 97 ? -12.243 -4.877 10.877 1.00 97.19 97 ILE A O 1
ATOM 744 N N . ASN A 1 98 ? -13.550 -3.803 9.412 1.00 94.50 98 ASN A N 1
ATOM 745 C CA . ASN A 1 98 ? -14.598 -3.494 10.385 1.00 94.50 98 ASN A CA 1
ATOM 746 C C . ASN A 1 98 ? -15.466 -4.729 10.711 1.00 94.50 98 ASN A C 1
ATOM 748 O O . ASN A 1 98 ? -15.278 -5.813 10.161 1.00 94.50 98 ASN A O 1
ATOM 752 N N . SER A 1 99 ? -16.465 -4.571 11.584 1.00 91.81 99 SER A N 1
ATOM 753 C CA . SER A 1 99 ? -17.384 -5.654 11.974 1.00 91.81 99 SER A CA 1
ATOM 754 C C . SER A 1 99 ? -18.201 -6.242 10.814 1.00 91.81 99 SER A C 1
ATOM 756 O O . SER A 1 99 ? -18.617 -7.393 10.902 1.00 91.81 99 SER A O 1
ATOM 758 N N . THR A 1 100 ? -18.400 -5.499 9.719 1.00 92.38 100 THR A N 1
ATOM 759 C CA . THR A 1 100 ? -19.116 -5.977 8.523 1.00 92.38 100 THR A CA 1
ATOM 760 C C . THR A 1 100 ? -18.208 -6.696 7.523 1.00 92.38 100 THR A C 1
ATOM 762 O O . THR A 1 100 ? -18.688 -7.181 6.498 1.00 92.38 100 THR A O 1
ATOM 765 N N . GLY A 1 101 ? -16.903 -6.768 7.804 1.00 92.56 101 GLY A N 1
ATOM 766 C CA . GLY A 1 101 ? -15.915 -7.378 6.924 1.00 92.56 101 GLY A CA 1
ATOM 767 C C . GLY A 1 101 ? -15.401 -6.454 5.815 1.00 92.56 101 GLY A C 1
ATOM 768 O O . GLY A 1 101 ? -14.684 -6.921 4.932 1.00 92.56 101 GLY A O 1
ATOM 769 N N . SER A 1 102 ? -15.751 -5.163 5.845 1.00 93.75 102 SER A N 1
ATOM 770 C CA . SER A 1 102 ? -15.236 -4.167 4.901 1.00 93.75 102 SER A CA 1
ATOM 771 C C . SER A 1 102 ? -13.917 -3.565 5.380 1.00 93.75 102 SER A C 1
ATOM 773 O O . SER A 1 102 ? -13.709 -3.365 6.578 1.00 93.75 102 SER A O 1
ATOM 775 N N . VAL A 1 103 ? -13.033 -3.249 4.434 1.00 96.44 103 VAL A N 1
ATOM 776 C CA . VAL A 1 103 ? -11.787 -2.525 4.704 1.00 96.44 103 VAL A CA 1
ATOM 777 C C . VAL A 1 103 ? -12.105 -1.044 4.854 1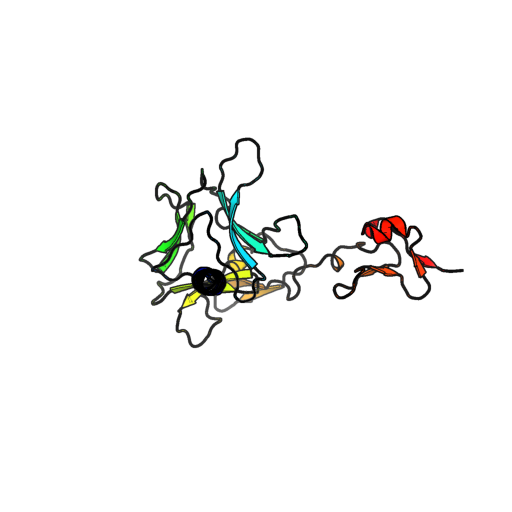.00 96.44 103 VAL A C 1
ATOM 779 O O . VAL A 1 103 ? -12.667 -0.423 3.949 1.00 96.44 103 VAL A O 1
ATOM 782 N N . VAL A 1 104 ? -11.724 -0.482 5.996 1.00 96.19 104 VAL A N 1
ATOM 783 C CA . VAL A 1 104 ? -11.925 0.927 6.328 1.00 96.19 104 VAL A CA 1
ATOM 784 C C . VAL A 1 104 ? -10.611 1.557 6.763 1.00 96.19 104 VAL A C 1
ATOM 786 O O . VAL A 1 104 ? -9.809 0.948 7.474 1.00 96.19 104 VAL A O 1
ATOM 789 N N . LEU A 1 105 ? -10.411 2.795 6.329 1.00 95.62 105 LEU A N 1
ATOM 790 C CA . LEU A 1 105 ? -9.357 3.673 6.792 1.00 95.62 105 LEU A CA 1
ATOM 791 C C . LEU A 1 105 ? -9.993 4.769 7.642 1.00 95.62 105 LEU A C 1
ATOM 793 O O . LEU A 1 105 ? -10.781 5.574 7.143 1.00 95.62 105 LEU A O 1
ATOM 797 N N . LEU A 1 106 ? -9.645 4.780 8.921 1.00 93.62 106 LEU A N 1
ATOM 798 C CA . LEU A 1 106 ? -10.133 5.739 9.899 1.00 93.62 106 LEU A CA 1
ATOM 799 C C . LEU A 1 106 ? -9.041 6.748 10.240 1.00 93.62 106 LEU A C 1
ATOM 801 O O . LEU A 1 106 ? -7.861 6.404 10.306 1.00 93.62 106 LEU A O 1
ATOM 805 N N . SER A 1 107 ? -9.444 7.981 10.492 1.00 90.06 107 SER A N 1
ATOM 806 C CA . SER A 1 107 ? -8.642 8.985 11.190 1.00 90.06 107 SER A CA 1
ATOM 807 C C . SER A 1 107 ? -8.667 8.763 12.716 1.00 90.06 107 SER A C 1
ATOM 809 O O . SER A 1 107 ? -9.354 7.879 13.238 1.00 90.06 107 SER A O 1
ATOM 811 N N . GLN A 1 108 ? -7.956 9.617 13.458 1.00 82.00 108 GLN A N 1
ATOM 812 C CA . GLN A 1 108 ? -7.919 9.579 14.923 1.00 82.00 108 GLN A CA 1
ATOM 813 C C . GLN A 1 108 ? -9.290 9.816 15.580 1.00 82.00 108 GLN A C 1
ATOM 815 O O . GLN A 1 108 ? -9.589 9.216 16.610 1.00 82.00 108 GLN A O 1
ATOM 820 N N . ASP A 1 109 ? -10.123 10.671 14.984 1.00 86.06 109 ASP A N 1
ATOM 821 C CA . ASP A 1 109 ? -11.478 10.996 15.444 1.00 86.06 109 ASP A CA 1
ATOM 822 C C . ASP A 1 109 ? -12.542 10.002 14.941 1.00 86.06 109 ASP A C 1
ATOM 824 O O . ASP A 1 109 ? -13.736 10.257 15.063 1.00 86.06 109 ASP A O 1
ATOM 828 N N . GLN A 1 110 ? -12.114 8.847 14.415 1.00 87.62 110 GLN A N 1
ATOM 829 C CA . GLN A 1 110 ? -12.968 7.790 13.860 1.00 87.62 110 GLN A CA 1
ATOM 830 C C . GLN A 1 110 ? -13.774 8.207 12.622 1.00 87.62 110 GLN A C 1
ATOM 832 O O . GLN A 1 110 ? -14.722 7.515 12.241 1.00 87.62 110 GLN A O 1
ATOM 837 N N . THR A 1 111 ? -13.395 9.296 11.950 1.00 89.94 111 THR A N 1
ATOM 838 C CA . THR A 1 111 ? -13.988 9.634 10.656 1.00 89.94 111 THR A CA 1
ATOM 839 C C . THR A 1 111 ? -13.442 8.700 9.578 1.00 89.94 111 THR A C 1
ATOM 841 O O . THR A 1 111 ? -12.268 8.319 9.568 1.00 89.94 111 THR A O 1
ATOM 844 N N . VAL A 1 112 ? -14.323 8.257 8.679 1.00 92.31 112 VAL A N 1
ATOM 845 C CA . VAL A 1 112 ? -13.946 7.348 7.592 1.00 92.31 112 VAL A CA 1
ATOM 846 C C . VAL A 1 112 ? -13.280 8.167 6.494 1.00 92.31 112 VAL A C 1
ATOM 848 O O . VAL A 1 112 ? -13.949 8.863 5.733 1.00 92.31 112 VAL A O 1
ATOM 851 N N . ALA A 1 113 ? -11.957 8.066 6.401 1.00 91.94 113 ALA A N 1
ATOM 852 C CA . ALA A 1 113 ? -11.184 8.722 5.355 1.00 91.94 113 ALA A CA 1
ATOM 853 C C . ALA A 1 113 ? -11.350 8.008 4.005 1.00 91.94 113 ALA A C 1
ATOM 855 O O . ALA A 1 113 ? -11.443 8.653 2.962 1.00 91.94 113 ALA A O 1
ATOM 856 N N . TRP A 1 114 ? -11.411 6.672 4.023 1.00 94.12 114 TRP A N 1
ATOM 857 C CA . TRP A 1 114 ? -11.593 5.837 2.835 1.00 94.12 114 TRP A CA 1
ATOM 858 C C . TRP A 1 114 ? -12.178 4.468 3.205 1.00 94.12 114 TRP A C 1
ATOM 860 O O . TRP A 1 114 ? -11.967 3.971 4.310 1.00 94.12 114 TRP A O 1
ATOM 870 N N . SER A 1 115 ? -12.909 3.838 2.287 1.00 94.00 115 SER A N 1
ATOM 871 C CA . SER A 1 115 ? -13.415 2.473 2.460 1.00 94.00 115 SER A CA 1
ATOM 872 C C . SER A 1 115 ? -13.648 1.793 1.115 1.00 94.00 115 SER A C 1
ATOM 874 O O . SER A 1 115 ? -13.709 2.460 0.080 1.00 94.00 115 SER A O 1
ATOM 876 N N . ILE A 1 116 ? -13.800 0.471 1.136 1.00 90.19 116 ILE A N 1
ATOM 877 C CA . ILE A 1 116 ? -14.177 -0.305 -0.049 1.00 90.19 116 ILE A CA 1
ATOM 878 C C . ILE A 1 116 ? -15.680 -0.589 -0.082 1.00 90.19 116 ILE A C 1
ATOM 880 O O . ILE A 1 116 ? -16.326 -0.779 0.952 1.00 90.19 116 ILE A O 1
ATOM 884 N N . ASN A 1 117 ? -16.216 -0.706 -1.296 1.00 83.31 117 ASN A N 1
ATOM 885 C CA . ASN A 1 117 ? -17.576 -1.175 -1.528 1.00 83.31 117 ASN A CA 1
ATOM 886 C C . ASN A 1 117 ? -17.559 -2.673 -1.820 1.00 83.31 117 ASN A C 1
ATOM 888 O O . ASN A 1 117 ? -16.970 -3.113 -2.806 1.00 83.31 117 ASN A O 1
ATOM 892 N N . LEU A 1 118 ? -18.230 -3.451 -0.974 1.00 86.38 118 LEU A N 1
ATOM 893 C CA . LEU A 1 118 ? -18.366 -4.891 -1.149 1.00 86.38 118 LEU A CA 1
ATOM 894 C C . LEU A 1 118 ? -19.764 -5.243 -1.643 1.00 86.38 118 LEU A C 1
ATOM 896 O O . LEU A 1 118 ? -20.759 -4.825 -1.060 1.00 86.38 118 LEU A O 1
ATOM 900 N N . SER A 1 119 ? -19.842 -6.078 -2.680 1.00 82.62 119 SER A N 1
ATOM 901 C CA . SER A 1 119 ? -21.123 -6.604 -3.173 1.00 82.62 119 SER A CA 1
ATOM 902 C C . SER A 1 119 ? -21.746 -7.638 -2.228 1.00 82.62 119 SER A C 1
ATOM 904 O O . SER A 1 119 ? -22.941 -7.903 -2.310 1.00 82.62 119 SER A O 1
ATOM 906 N N . ARG A 1 120 ? -20.942 -8.253 -1.350 1.00 86.75 120 ARG A N 1
ATOM 907 C CA . ARG A 1 120 ? -21.383 -9.236 -0.350 1.00 86.75 120 ARG A CA 1
ATOM 908 C C . ARG A 1 120 ? -20.507 -9.182 0.899 1.00 86.75 120 ARG A C 1
ATOM 910 O O . ARG A 1 120 ? -19.325 -8.862 0.799 1.00 86.75 120 ARG A O 1
ATOM 917 N N . GLN A 1 121 ? -21.066 -9.560 2.046 1.00 90.12 121 GLN A N 1
ATOM 918 C CA . GLN A 1 121 ? -20.300 -9.666 3.289 1.00 90.12 121 GLN A CA 1
ATOM 919 C C . GLN A 1 121 ? -19.446 -10.948 3.313 1.00 90.12 121 GLN A C 1
ATOM 921 O O . GLN A 1 121 ? -19.976 -12.030 3.032 1.00 90.12 121 GLN A O 1
ATOM 926 N N . PRO A 1 122 ? -18.146 -10.847 3.637 1.00 91.25 122 PRO A N 1
ATOM 927 C CA . PRO A 1 122 ? -17.269 -12.002 3.801 1.00 91.25 122 PRO A CA 1
ATOM 928 C C . PRO A 1 122 ? -17.497 -12.733 5.121 1.00 91.25 122 PRO A C 1
ATOM 930 O O . PRO A 1 122 ? -17.932 -12.140 6.105 1.00 91.25 122 PRO A O 1
ATOM 933 N N . ARG A 1 123 ? -17.152 -14.024 5.159 1.00 91.81 123 ARG A N 1
ATOM 934 C CA . ARG A 1 123 ? -17.269 -14.853 6.374 1.00 91.81 123 ARG A CA 1
ATOM 935 C C . ARG A 1 123 ? -16.014 -14.815 7.233 1.00 91.81 123 ARG A C 1
ATOM 937 O O . ARG A 1 123 ? -16.112 -14.781 8.454 1.00 91.81 123 ARG A O 1
ATOM 944 N N . ASN A 1 124 ? -14.847 -14.881 6.605 1.00 92.88 124 ASN A N 1
ATOM 945 C CA . ASN A 1 124 ? -13.555 -14.862 7.275 1.00 92.88 124 ASN A CA 1
ATOM 946 C C . ASN A 1 124 ? -12.553 -14.041 6.444 1.00 92.88 124 ASN A C 1
ATOM 948 O O . ASN A 1 124 ? -11.652 -14.613 5.813 1.00 92.88 124 ASN A O 1
ATOM 952 N N . PRO A 1 125 ? -12.751 -12.711 6.388 1.00 94.69 125 PRO A N 1
ATOM 953 C CA . PRO A 1 125 ? -11.959 -11.836 5.541 1.00 94.69 125 PRO A CA 1
ATOM 954 C C . PRO A 1 125 ? -10.523 -11.699 6.040 1.00 94.69 125 PRO A C 1
ATOM 956 O O . PRO A 1 125 ? -10.267 -11.518 7.233 1.00 94.69 125 PRO A O 1
ATOM 959 N N . ILE A 1 126 ? -9.595 -11.692 5.090 1.00 94.81 126 ILE A N 1
ATOM 960 C CA . ILE A 1 126 ? -8.215 -11.268 5.296 1.00 94.81 126 ILE A CA 1
ATOM 961 C C . ILE A 1 126 ? -7.845 -10.232 4.243 1.00 94.81 126 ILE A C 1
ATOM 963 O O . ILE A 1 126 ? -8.180 -10.382 3.064 1.00 94.81 126 ILE A O 1
ATOM 967 N N . LEU A 1 127 ? -7.142 -9.193 4.676 1.00 96.56 127 LEU A N 1
ATOM 968 C CA . LEU A 1 127 ? -6.550 -8.191 3.804 1.00 96.56 127 LEU A CA 1
ATOM 969 C C . LEU A 1 127 ? -5.073 -8.533 3.640 1.00 96.56 127 LEU A C 1
ATOM 971 O O . LEU A 1 127 ? -4.343 -8.492 4.623 1.00 96.56 127 LEU A O 1
ATOM 975 N N . GLN A 1 128 ? -4.641 -8.895 2.436 1.00 95.50 128 GLN A N 1
ATOM 976 C CA . GLN A 1 128 ? -3.287 -9.388 2.175 1.00 95.50 128 GLN A CA 1
ATOM 977 C C . GLN A 1 128 ? -2.589 -8.563 1.094 1.00 95.50 128 GLN A C 1
ATOM 979 O O . GLN A 1 128 ? -3.187 -8.263 0.061 1.00 95.50 128 GLN A O 1
ATOM 984 N N . LEU A 1 129 ? -1.313 -8.246 1.312 1.00 94.56 129 LEU A N 1
ATOM 985 C CA . LEU A 1 129 ? -0.437 -7.643 0.312 1.00 94.56 129 LEU A CA 1
ATOM 986 C C . LEU A 1 129 ? 0.383 -8.727 -0.388 1.00 94.56 129 LEU A C 1
ATOM 988 O O . LEU A 1 129 ? 1.177 -9.435 0.230 1.00 94.56 129 LEU A O 1
ATOM 992 N N . LEU A 1 130 ? 0.189 -8.846 -1.697 1.00 88.00 130 LEU A N 1
ATOM 993 C CA . LEU A 1 130 ? 0.891 -9.812 -2.536 1.00 88.00 130 LEU A CA 1
ATOM 994 C C . LEU A 1 130 ? 2.237 -9.254 -3.013 1.00 88.00 130 LEU A C 1
ATOM 996 O O . LEU A 1 130 ? 2.422 -8.043 -3.113 1.00 88.00 130 LEU A O 1
ATOM 1000 N N . ASP A 1 131 ? 3.159 -10.135 -3.405 1.00 85.00 131 ASP A N 1
ATOM 1001 C CA . ASP A 1 131 ? 4.452 -9.730 -3.988 1.00 85.00 131 ASP A CA 1
ATOM 1002 C C . ASP A 1 131 ? 4.333 -9.081 -5.367 1.00 85.00 131 ASP A C 1
ATOM 1004 O O . ASP A 1 131 ? 5.305 -8.537 -5.874 1.00 85.00 131 ASP A O 1
ATOM 1008 N N . SER A 1 132 ? 3.145 -9.103 -5.972 1.00 81.69 132 SER A N 1
ATOM 1009 C CA . SER A 1 132 ? 2.837 -8.288 -7.147 1.00 81.69 132 SER A CA 1
ATOM 1010 C C . SER A 1 132 ? 2.566 -6.817 -6.808 1.00 81.69 132 SER A C 1
ATOM 1012 O O . SER A 1 132 ? 2.432 -6.007 -7.719 1.00 81.69 132 SER A O 1
ATOM 1014 N N . GLY A 1 133 ? 2.427 -6.476 -5.522 1.00 81.25 133 GLY A N 1
ATOM 1015 C CA . GLY A 1 133 ? 1.977 -5.167 -5.047 1.00 81.25 133 GLY A CA 1
ATOM 1016 C C . GLY A 1 133 ? 0.454 -5.019 -4.999 1.00 81.25 133 GLY A C 1
ATOM 1017 O O . GLY A 1 133 ? -0.046 -3.950 -4.651 1.00 81.25 133 GLY A O 1
ATOM 1018 N N . ASN A 1 134 ? -0.297 -6.074 -5.334 1.00 86.56 134 ASN A N 1
ATOM 1019 C CA . ASN A 1 134 ? -1.753 -6.068 -5.234 1.00 86.56 134 ASN A CA 1
ATOM 1020 C C . ASN A 1 134 ? -2.177 -6.236 -3.772 1.00 86.56 134 ASN A C 1
ATOM 1022 O O . ASN A 1 134 ? -1.783 -7.203 -3.115 1.00 86.56 134 ASN A O 1
ATOM 1026 N N . LEU A 1 135 ? -3.005 -5.317 -3.282 1.00 93.12 135 LEU A N 1
ATOM 1027 C CA . LEU A 1 135 ? -3.650 -5.433 -1.981 1.00 93.12 135 LEU A CA 1
ATOM 1028 C C . LEU A 1 135 ? -5.032 -6.033 -2.202 1.00 93.12 135 LEU A C 1
ATOM 1030 O O . LEU A 1 135 ? -5.864 -5.435 -2.882 1.00 93.12 135 LEU A O 1
ATOM 1034 N N . VAL A 1 136 ? -5.269 -7.213 -1.640 1.00 93.06 136 VAL A N 1
ATOM 1035 C CA . VAL A 1 136 ? -6.476 -7.996 -1.907 1.00 93.06 136 VAL A CA 1
ATOM 1036 C C . VAL A 1 136 ? -7.239 -8.287 -0.626 1.00 93.06 136 VAL A C 1
ATOM 1038 O O . VAL A 1 136 ? -6.651 -8.632 0.398 1.00 93.06 136 VAL A O 1
ATOM 1041 N N . LEU A 1 137 ? -8.564 -8.188 -0.696 1.00 94.44 137 LEU A N 1
ATOM 1042 C CA . LEU A 1 137 ? -9.458 -8.725 0.320 1.00 94.44 137 LEU A CA 1
ATOM 1043 C C . LEU A 1 137 ? -9.970 -10.084 -0.164 1.00 94.44 137 LEU A C 1
ATOM 1045 O O . LEU A 1 137 ? -10.577 -10.177 -1.233 1.00 94.44 137 LEU A O 1
ATOM 1049 N N . ARG A 1 138 ? -9.747 -11.140 0.618 1.00 92.50 138 ARG A N 1
ATOM 1050 C CA . ARG A 1 138 ? -10.167 -12.509 0.277 1.00 92.50 138 ARG A CA 1
ATOM 1051 C C . ARG A 1 138 ? -10.590 -13.300 1.507 1.00 92.50 138 ARG A C 1
ATOM 1053 O O . ARG A 1 138 ? -10.340 -12.890 2.635 1.00 92.50 138 ARG A O 1
ATOM 1060 N N . GLU A 1 139 ? -11.200 -14.457 1.288 1.00 92.75 139 GLU A N 1
ATOM 1061 C CA . GLU A 1 139 ? -11.506 -15.407 2.361 1.00 92.75 139 GLU A CA 1
ATOM 1062 C C . GLU A 1 139 ? -10.227 -16.151 2.792 1.00 92.75 139 GLU A C 1
ATOM 1064 O O . GLU A 1 139 ? -9.433 -16.600 1.958 1.00 92.75 139 GLU A O 1
ATOM 1069 N N . ALA A 1 140 ? -10.016 -16.310 4.103 1.00 88.88 140 ALA A N 1
ATOM 1070 C CA . ALA A 1 140 ? -8.803 -16.940 4.638 1.00 88.88 140 ALA A CA 1
ATOM 1071 C C . ALA A 1 140 ? -8.636 -18.406 4.199 1.00 88.88 140 ALA A C 1
ATOM 1073 O O . ALA A 1 140 ? -7.516 -18.878 4.018 1.00 88.88 140 ALA A O 1
ATOM 1074 N N . LYS A 1 141 ? -9.761 -19.121 4.065 1.00 79.94 141 LYS A N 1
ATOM 1075 C CA . LYS A 1 141 ? -9.837 -20.574 3.839 1.00 79.94 141 LYS A CA 1
ATOM 1076 C C . LYS A 1 141 ? -10.452 -20.938 2.483 1.00 79.94 141 LYS A C 1
ATOM 1078 O O . LYS A 1 141 ? -11.037 -22.010 2.358 1.00 79.94 141 LYS A O 1
ATOM 1083 N N . ASP A 1 142 ? -10.382 -20.049 1.494 1.00 75.00 142 ASP A N 1
ATOM 1084 C CA . ASP A 1 142 ? -10.825 -20.410 0.145 1.00 75.00 142 ASP A CA 1
ATOM 1085 C C . ASP A 1 142 ? -9.843 -21.416 -0.476 1.00 75.00 142 ASP A C 1
ATOM 1087 O O . ASP A 1 142 ? -8.626 -21.256 -0.365 1.00 75.00 142 ASP A O 1
ATOM 1091 N N . GLY A 1 143 ? -10.375 -22.455 -1.123 1.00 68.56 143 GLY A N 1
ATOM 1092 C CA . GLY A 1 143 ? -9.579 -23.414 -1.892 1.00 68.56 143 GLY A CA 1
ATOM 1093 C C . GLY A 1 143 ? -8.994 -22.795 -3.164 1.00 68.56 143 GLY A C 1
ATOM 1094 O O . GLY A 1 143 ? -8.041 -23.335 -3.722 1.00 68.56 143 GLY A O 1
ATOM 1095 N N . ASN A 1 144 ? -9.533 -21.652 -3.603 1.00 77.62 144 ASN A N 1
ATOM 1096 C CA . ASN A 1 144 ? -8.981 -20.841 -4.680 1.00 77.62 144 ASN A CA 1
ATOM 1097 C C . ASN A 1 144 ? -8.403 -19.526 -4.131 1.00 77.62 144 ASN A C 1
ATOM 1099 O O . ASN A 1 144 ? -9.137 -18.605 -3.776 1.00 77.62 144 ASN A O 1
ATOM 1103 N N . SER A 1 145 ? -7.074 -19.416 -4.112 1.00 69.69 145 SER A N 1
ATOM 1104 C CA . SER A 1 145 ? -6.353 -18.243 -3.602 1.00 69.69 145 SER A CA 1
ATOM 1105 C C . SER A 1 145 ? -6.519 -16.969 -4.438 1.00 69.69 145 SER A C 1
ATOM 1107 O O . SER A 1 145 ? -6.121 -15.906 -3.969 1.00 69.69 145 SER A O 1
ATOM 1109 N N . GLU A 1 146 ? -7.087 -17.050 -5.645 1.00 75.81 146 GLU A N 1
ATOM 1110 C CA . GLU A 1 146 ? -7.290 -15.906 -6.552 1.00 75.81 146 GLU A CA 1
ATOM 1111 C C . GLU A 1 146 ? -8.734 -15.377 -6.568 1.00 75.81 146 GLU A C 1
ATOM 1113 O O . GLU A 1 146 ? -9.066 -14.459 -7.319 1.00 75.81 146 GLU A O 1
ATOM 1118 N N . ASN A 1 147 ? -9.617 -15.939 -5.741 1.00 83.81 147 ASN A N 1
ATOM 1119 C CA . ASN A 1 147 ? -11.005 -15.500 -5.635 1.00 83.81 147 ASN A CA 1
ATOM 1120 C C . ASN A 1 147 ? -11.129 -14.267 -4.724 1.00 83.81 147 ASN A C 1
ATOM 1122 O O . ASN A 1 147 ? -11.527 -14.353 -3.559 1.00 83.81 147 ASN A O 1
ATOM 1126 N N . TYR A 1 148 ? -10.731 -13.110 -5.248 1.00 88.88 148 TYR A N 1
ATOM 1127 C CA . TYR A 1 148 ? -10.743 -11.858 -4.498 1.00 88.88 148 TYR A CA 1
ATOM 1128 C C . TYR A 1 148 ? -12.151 -11.268 -4.404 1.00 88.88 148 TYR A C 1
ATOM 1130 O O . TYR A 1 148 ? -12.911 -11.236 -5.370 1.00 88.88 148 TYR A O 1
ATOM 1138 N N . LEU A 1 149 ? -12.484 -10.760 -3.221 1.00 90.00 149 LEU A N 1
ATOM 1139 C CA . LEU A 1 149 ? -13.696 -9.978 -2.979 1.00 90.00 149 LEU A CA 1
ATOM 1140 C C . LEU A 1 149 ? -13.507 -8.519 -3.397 1.00 90.00 149 LEU A C 1
ATOM 1142 O O . LEU A 1 149 ? -14.469 -7.852 -3.765 1.00 90.00 149 LEU A O 1
ATOM 1146 N N . TRP A 1 150 ? -12.266 -8.040 -3.308 1.00 91.75 150 TRP A N 1
ATOM 1147 C CA . TRP A 1 150 ? -11.821 -6.724 -3.743 1.00 91.75 150 TRP A CA 1
ATOM 1148 C C . TRP A 1 150 ? -10.306 -6.755 -3.977 1.00 91.75 150 TRP A C 1
ATOM 1150 O O . TRP A 1 150 ? -9.595 -7.503 -3.299 1.00 91.75 150 TRP A O 1
ATOM 1160 N N . GLN A 1 151 ? -9.805 -5.930 -4.894 1.00 89.19 151 GLN A N 1
ATOM 1161 C CA . GLN A 1 151 ? -8.372 -5.755 -5.124 1.00 89.19 151 GLN A CA 1
ATOM 1162 C C . GLN A 1 151 ? -8.024 -4.306 -5.493 1.00 89.19 151 GLN A C 1
ATOM 1164 O O . GLN A 1 151 ? -8.790 -3.631 -6.182 1.00 89.19 151 GLN A O 1
ATOM 1169 N N . SER A 1 152 ? -6.849 -3.829 -5.073 1.00 86.06 152 SER A N 1
ATOM 1170 C CA . SER A 1 152 ? -6.412 -2.448 -5.326 1.00 86.06 152 SER A CA 1
ATOM 1171 C C . SER A 1 152 ? -6.164 -2.160 -6.805 1.00 86.06 152 SER A C 1
ATOM 1173 O O . SER A 1 152 ? -6.292 -1.016 -7.245 1.00 86.06 152 SER A O 1
ATOM 1175 N N . PHE A 1 153 ? -5.858 -3.175 -7.609 1.00 78.81 153 PHE A N 1
ATOM 1176 C CA . PHE A 1 153 ? -5.620 -2.981 -9.041 1.00 78.81 153 PHE A CA 1
ATOM 1177 C C . PHE A 1 153 ? -6.878 -2.592 -9.818 1.00 78.81 153 PHE A C 1
ATOM 1179 O O . PHE A 1 153 ? -6.775 -1.782 -10.738 1.00 78.81 153 PHE A O 1
ATOM 1186 N N . ASP A 1 154 ? -8.063 -3.038 -9.389 1.00 73.69 154 ASP A N 1
ATOM 1187 C CA . ASP A 1 154 ? -9.327 -2.636 -10.024 1.00 73.69 154 ASP A CA 1
ATOM 1188 C C . ASP A 1 154 ? -9.614 -1.139 -9.823 1.00 73.69 154 ASP A C 1
ATOM 1190 O O . ASP A 1 154 ? -10.265 -0.512 -10.653 1.00 73.69 154 ASP A O 1
ATOM 1194 N N . SER A 1 155 ? -9.075 -0.534 -8.755 1.00 57.56 155 SER A N 1
ATOM 1195 C CA . SER A 1 155 ? -9.216 0.903 -8.471 1.00 57.56 155 SER A CA 1
ATOM 1196 C C . SER A 1 155 ? -8.320 1.817 -9.328 1.00 57.56 155 SER A C 1
ATOM 1198 O O . SER A 1 155 ? -8.419 3.036 -9.224 1.00 57.56 155 SER A O 1
ATOM 1200 N N . HIS A 1 156 ? -7.465 1.252 -10.193 1.00 50.88 156 HIS A N 1
ATOM 1201 C CA . HIS A 1 156 ? -6.559 1.986 -11.092 1.00 50.88 156 HIS A CA 1
ATOM 1202 C C . HIS A 1 156 ? -7.070 2.148 -12.529 1.00 50.88 156 HIS A C 1
ATOM 1204 O O . HIS A 1 156 ? -6.293 2.544 -13.400 1.00 50.88 156 HIS A O 1
ATOM 1210 N N . SER A 1 157 ? -8.347 1.886 -12.817 1.00 43.72 157 SER A N 1
ATOM 1211 C CA . SER A 1 157 ? -8.902 2.110 -14.162 1.00 43.72 157 SER A CA 1
ATOM 1212 C C . SER A 1 157 ? -8.655 3.530 -14.704 1.00 43.72 157 SER A C 1
ATOM 1214 O O . SER A 1 157 ? -8.577 3.699 -15.918 1.00 43.72 157 SER A O 1
ATOM 1216 N N . ASP A 1 158 ? -8.421 4.514 -13.827 1.00 36.72 158 ASP A N 1
ATOM 1217 C CA . ASP A 1 158 ? -8.185 5.914 -14.207 1.00 36.72 158 ASP A CA 1
ATOM 1218 C C . ASP A 1 158 ? -6.698 6.311 -14.333 1.00 36.72 158 ASP A C 1
ATOM 1220 O O . ASP A 1 158 ? -6.390 7.382 -14.856 1.00 36.72 158 ASP A O 1
ATOM 1224 N N . LYS A 1 159 ? -5.747 5.471 -13.899 1.00 42.81 159 LYS A N 1
ATOM 1225 C CA . LYS A 1 159 ? -4.298 5.701 -14.084 1.00 42.81 159 LYS A CA 1
ATOM 1226 C C . LYS A 1 159 ? -3.701 4.564 -14.905 1.00 42.81 159 LYS A C 1
ATOM 1228 O O . LYS A 1 159 ? -3.054 3.658 -14.386 1.00 42.81 159 LYS A O 1
ATOM 1233 N N . LEU A 1 160 ? -3.937 4.621 -16.211 1.00 44.78 160 LEU A N 1
ATOM 1234 C CA . LEU A 1 160 ? -3.311 3.725 -17.176 1.00 44.78 160 LEU A CA 1
ATOM 1235 C C . LEU A 1 160 ? -1.806 4.014 -17.267 1.00 44.78 160 LEU A C 1
ATOM 1237 O O . LEU A 1 160 ? -1.391 5.051 -17.783 1.00 44.78 160 LEU A O 1
ATOM 1241 N N . PHE A 1 161 ? -0.989 3.078 -16.788 1.00 47.91 161 PHE A N 1
ATOM 1242 C CA . PHE A 1 161 ? 0.441 3.030 -17.096 1.00 47.91 161 PHE A CA 1
ATOM 1243 C C . PHE A 1 161 ? 0.644 2.498 -18.526 1.00 47.91 161 PHE A C 1
ATOM 1245 O O . PHE A 1 161 ? -0.102 1.622 -18.977 1.00 47.91 161 PHE A O 1
ATOM 1252 N N . GLN A 1 162 ? 1.653 2.994 -19.255 1.00 33.28 162 GLN A N 1
ATOM 1253 C CA . GLN A 1 162 ? 2.004 2.422 -20.563 1.00 33.28 162 GLN A CA 1
ATOM 1254 C C . GLN A 1 162 ? 2.360 0.933 -20.400 1.00 33.28 162 GLN A C 1
ATOM 1256 O O . GLN A 1 162 ? 3.154 0.577 -19.535 1.00 33.28 162 GLN A O 1
ATOM 1261 N N . GLY A 1 163 ? 1.739 0.063 -21.207 1.00 42.62 163 GLY A N 1
ATOM 1262 C CA . GLY A 1 163 ? 1.924 -1.395 -21.154 1.00 42.62 163 GLY A CA 1
ATOM 1263 C C . GLY A 1 163 ? 0.859 -2.172 -20.366 1.00 42.62 163 GLY A C 1
ATOM 1264 O O . GLY A 1 163 ? 0.850 -3.400 -20.421 1.00 42.62 163 GLY A O 1
ATOM 1265 N N . MET A 1 164 ? -0.069 -1.501 -19.674 1.00 49.50 164 MET A N 1
ATOM 1266 C CA . MET A 1 164 ? -1.150 -2.174 -18.942 1.00 49.50 164 MET A CA 1
ATOM 1267 C C . MET A 1 164 ? -2.138 -2.857 -19.904 1.00 49.50 164 MET A C 1
ATOM 1269 O O . MET A 1 164 ? -2.647 -2.229 -20.834 1.00 49.50 164 MET A O 1
ATOM 1273 N N . LYS A 1 165 ? -2.422 -4.150 -19.687 1.00 50.44 165 LYS A N 1
ATOM 1274 C CA . LYS A 1 165 ? -3.383 -4.909 -20.502 1.00 50.44 165 LYS A CA 1
ATOM 1275 C C . LYS A 1 165 ? -4.757 -4.835 -19.842 1.00 50.44 165 LYS A C 1
ATOM 1277 O O . LYS A 1 165 ? -4.917 -5.243 -18.695 1.00 50.44 165 LYS A O 1
ATOM 1282 N N . ILE A 1 166 ? -5.749 -4.318 -20.560 1.00 55.38 166 ILE A N 1
ATOM 1283 C CA . ILE A 1 166 ? -7.134 -4.246 -20.081 1.00 55.38 166 ILE A CA 1
ATOM 1284 C C . ILE A 1 166 ? -7.893 -5.455 -20.623 1.00 55.38 166 ILE A C 1
ATOM 1286 O O . ILE A 1 166 ? -7.943 -5.668 -21.834 1.00 55.38 166 ILE A O 1
ATOM 1290 N N . GLU A 1 167 ? -8.495 -6.239 -19.733 1.00 55.59 167 GLU A N 1
ATOM 1291 C CA . GLU A 1 167 ? -9.355 -7.365 -20.091 1.00 55.59 167 GLU A CA 1
ATOM 1292 C C . GLU A 1 167 ? -10.783 -7.120 -19.596 1.00 55.59 167 GLU A C 1
ATOM 1294 O O . GLU A 1 167 ? -11.026 -6.828 -18.426 1.00 55.59 167 GLU A O 1
ATOM 1299 N N . TRP A 1 168 ? -11.757 -7.238 -20.498 1.00 52.31 168 TRP A N 1
ATOM 1300 C CA . TRP A 1 168 ? -13.173 -7.099 -20.170 1.00 52.31 168 TRP A CA 1
ATOM 1301 C C . TRP A 1 168 ? -13.739 -8.427 -19.668 1.00 52.31 168 TRP A C 1
ATOM 1303 O O . TRP A 1 168 ? -13.777 -9.415 -20.406 1.00 52.31 168 TRP A O 1
ATOM 1313 N N . ASN A 1 169 ? -14.222 -8.461 -18.425 1.00 57.16 169 ASN A N 1
ATOM 1314 C CA . ASN A 1 169 ? -14.892 -9.639 -17.895 1.00 57.16 169 ASN A CA 1
ATOM 1315 C C . ASN A 1 169 ? -16.403 -9.552 -18.146 1.00 57.16 169 ASN A C 1
ATOM 1317 O O . ASN A 1 169 ? -17.137 -8.831 -17.470 1.00 57.16 169 ASN A O 1
ATOM 1321 N N . VAL A 1 170 ? -16.877 -10.352 -19.103 1.00 63.31 170 VAL A N 1
ATOM 1322 C CA . VAL A 1 170 ? -18.287 -10.390 -19.524 1.00 63.31 170 VAL A CA 1
ATOM 1323 C C . VAL A 1 170 ? -19.223 -10.855 -18.399 1.00 63.31 170 VAL A C 1
ATOM 1325 O O . VAL A 1 170 ? -20.365 -10.405 -18.327 1.00 63.31 170 VAL A O 1
ATOM 1328 N N . LYS A 1 171 ? -18.752 -11.731 -17.499 1.00 62.75 171 LYS A N 1
ATOM 1329 C CA . LYS A 1 171 ? -19.569 -12.284 -16.404 1.00 62.75 171 LYS A CA 1
ATOM 1330 C C . LYS A 1 171 ? -19.783 -11.271 -15.286 1.00 62.75 171 LYS A C 1
ATOM 1332 O O . LYS A 1 171 ? -20.875 -11.202 -14.735 1.00 62.75 171 LYS A O 1
ATOM 1337 N N . THR A 1 172 ? -18.754 -10.493 -14.961 1.00 58.31 172 THR A N 1
ATOM 1338 C CA . THR A 1 172 ? -18.819 -9.482 -13.896 1.00 58.31 172 THR A CA 1
ATOM 1339 C C . THR A 1 172 ? -19.162 -8.085 -14.414 1.00 58.31 172 THR A C 1
ATOM 1341 O O . THR A 1 172 ? -19.365 -7.187 -13.604 1.00 58.31 172 THR A O 1
ATOM 1344 N N . ARG A 1 173 ? -19.261 -7.899 -15.744 1.00 51.19 173 ARG A N 1
ATOM 1345 C CA . ARG A 1 173 ? -19.461 -6.600 -16.422 1.00 51.19 173 ARG A CA 1
ATOM 1346 C C . ARG A 1 173 ? -18.466 -5.534 -15.950 1.00 51.19 173 ARG A C 1
ATOM 1348 O O . ARG A 1 173 ? -18.834 -4.378 -15.761 1.00 51.19 173 ARG A O 1
ATOM 1355 N N . ALA A 1 174 ? -17.217 -5.940 -15.740 1.00 45.78 174 ALA A N 1
ATOM 1356 C CA . ALA A 1 174 ? -16.169 -5.081 -15.207 1.00 45.78 174 ALA A CA 1
ATOM 1357 C C . ALA A 1 174 ? -14.900 -5.143 -16.068 1.00 45.78 174 ALA A C 1
ATOM 1359 O O . ALA A 1 174 ? -14.530 -6.206 -16.579 1.00 45.78 174 ALA A O 1
ATOM 1360 N N . CYS A 1 175 ? -14.224 -3.998 -16.195 1.00 45.34 175 CYS A N 1
ATOM 1361 C CA . CYS A 1 175 ? -12.876 -3.905 -16.749 1.00 45.34 175 CYS A CA 1
ATOM 1362 C C . CYS A 1 175 ? -11.871 -4.363 -15.691 1.00 45.34 175 CYS A C 1
ATOM 1364 O O . CYS A 1 175 ? -11.776 -3.747 -14.633 1.00 45.34 175 CYS A O 1
ATOM 1366 N N . ARG A 1 176 ? -11.099 -5.409 -15.987 1.00 53.75 176 ARG A N 1
ATOM 1367 C CA . ARG A 1 176 ? -9.957 -5.836 -15.180 1.00 53.75 176 ARG A CA 1
ATOM 1368 C C . ARG A 1 176 ? -8.688 -5.257 -15.795 1.00 53.75 176 ARG A C 1
ATOM 1370 O O . ARG A 1 176 ? -8.367 -5.541 -16.948 1.00 53.75 176 ARG A O 1
ATOM 1377 N N . SER A 1 177 ? -7.960 -4.456 -15.034 1.00 52.53 177 SER A N 1
ATOM 1378 C CA . SER A 1 177 ? -6.598 -4.049 -15.370 1.00 52.53 177 SER A CA 1
ATOM 1379 C C . SER A 1 177 ? -5.635 -5.154 -14.939 1.00 52.53 177 SER A C 1
ATOM 1381 O O . SER A 1 177 ? -5.571 -5.542 -13.773 1.00 52.53 177 SER A O 1
ATOM 1383 N N . LEU A 1 178 ? -4.881 -5.700 -15.887 1.00 51.19 178 LEU A N 1
ATOM 1384 C CA . LEU A 1 178 ? -3.722 -6.519 -15.574 1.00 51.19 178 LEU A CA 1
ATOM 1385 C C . LEU A 1 178 ? -2.515 -5.594 -15.562 1.00 51.19 178 LEU A C 1
ATOM 1387 O O . LEU A 1 178 ? -2.221 -4.951 -16.576 1.00 51.19 178 LEU A O 1
ATOM 1391 N N . LEU A 1 179 ? -1.812 -5.538 -14.424 1.00 48.47 179 LEU A N 1
ATOM 1392 C CA . LEU A 1 179 ? -0.471 -4.971 -14.437 1.00 48.47 179 LEU A CA 1
ATOM 1393 C C . LEU A 1 179 ? 0.330 -5.679 -15.534 1.00 48.47 179 LEU A C 1
ATOM 1395 O O . LEU A 1 179 ? 0.186 -6.898 -15.699 1.00 48.47 179 LEU A O 1
ATOM 1399 N N . PRO A 1 180 ? 1.155 -4.945 -16.295 1.00 49.28 180 PRO A N 1
ATOM 1400 C CA . PRO A 1 180 ? 2.070 -5.596 -17.209 1.00 49.28 180 PRO A CA 1
ATOM 1401 C C . PRO A 1 180 ? 2.891 -6.620 -16.419 1.00 49.28 180 PRO A C 1
ATOM 1403 O O . PRO A 1 180 ? 3.353 -6.339 -15.313 1.00 49.28 180 PRO A O 1
ATOM 1406 N N . SER A 1 181 ? 3.096 -7.814 -16.986 1.00 48.03 181 SER A N 1
ATOM 1407 C CA . SER A 1 181 ? 3.944 -8.860 -16.388 1.00 48.03 181 SER A CA 1
ATOM 1408 C C . SER A 1 181 ? 5.381 -8.378 -16.122 1.00 48.03 181 SER A C 1
ATOM 1410 O O . SER A 1 181 ? 6.162 -9.071 -15.477 1.00 48.03 181 SER A O 1
ATOM 1412 N N . ARG A 1 182 ? 5.723 -7.190 -16.636 1.00 52.22 182 ARG A N 1
ATOM 1413 C CA . ARG A 1 182 ? 6.883 -6.383 -16.288 1.00 52.22 182 ARG A CA 1
ATOM 1414 C C . ARG A 1 182 ? 6.398 -5.035 -15.770 1.00 52.22 182 ARG A C 1
ATOM 1416 O O . ARG A 1 182 ? 5.819 -4.265 -16.529 1.00 52.22 182 ARG A O 1
ATOM 1423 N N . VAL A 1 183 ? 6.640 -4.747 -14.493 1.00 52.16 183 VAL A N 1
ATOM 1424 C CA . VAL A 1 183 ? 6.648 -3.358 -14.015 1.00 52.16 183 VAL A CA 1
ATOM 1425 C C . VAL A 1 183 ? 7.619 -2.613 -14.922 1.00 52.16 183 VAL A C 1
ATOM 1427 O O . VAL A 1 183 ? 8.750 -3.076 -15.058 1.00 52.16 183 VAL A O 1
ATOM 1430 N N . GLY A 1 184 ? 7.160 -1.543 -15.577 1.00 57.41 184 GLY A N 1
ATOM 1431 C CA . GLY A 1 184 ? 7.993 -0.792 -16.511 1.00 57.41 184 GLY A CA 1
ATOM 1432 C C . GLY A 1 184 ? 9.338 -0.457 -15.866 1.00 57.41 184 GLY A C 1
ATOM 1433 O O . GLY A 1 184 ? 9.367 0.099 -14.765 1.00 57.41 184 GLY A O 1
ATOM 1434 N N . ASP A 1 185 ? 10.431 -0.861 -16.498 1.00 69.31 185 ASP A N 1
ATOM 1435 C CA . ASP A 1 185 ? 11.781 -0.658 -15.989 1.00 69.31 185 ASP A CA 1
ATOM 1436 C C . ASP A 1 185 ? 12.457 0.536 -16.682 1.00 69.31 185 ASP A C 1
ATOM 1438 O O . ASP A 1 185 ? 11.909 1.190 -17.571 1.00 69.31 185 ASP A O 1
ATOM 1442 N N . PHE A 1 186 ? 13.660 0.890 -16.240 1.00 68.31 186 PHE A N 1
ATOM 1443 C CA . PHE A 1 186 ? 14.395 2.004 -16.841 1.00 68.31 186 PHE A CA 1
ATOM 1444 C C . PHE A 1 186 ? 14.806 1.725 -18.301 1.00 68.31 186 PHE A C 1
ATOM 1446 O O . PHE A 1 186 ? 15.016 2.682 -19.044 1.00 68.31 186 PHE A O 1
ATOM 1453 N N . CYS A 1 187 ? 14.864 0.466 -18.753 1.00 77.44 187 CYS A N 1
ATOM 1454 C CA . CYS A 1 187 ? 15.082 0.122 -20.161 1.00 77.44 187 CYS A CA 1
ATOM 1455 C C . CYS A 1 187 ? 13.836 0.334 -21.029 1.00 77.44 187 CYS A C 1
ATOM 1457 O O . CYS A 1 187 ? 13.981 0.506 -22.239 1.00 77.44 187 CYS A O 1
ATOM 1459 N N . ASP A 1 188 ? 12.643 0.378 -20.432 1.00 75.50 188 ASP A N 1
ATOM 1460 C CA . ASP A 1 188 ? 11.407 0.740 -21.134 1.00 75.50 188 ASP A CA 1
ATOM 1461 C C . ASP A 1 188 ? 11.328 2.249 -21.428 1.00 75.50 188 ASP A C 1
ATOM 1463 O O . ASP A 1 188 ? 10.532 2.694 -22.258 1.00 75.50 188 ASP A O 1
ATOM 1467 N N . SER A 1 189 ? 12.178 3.061 -20.783 1.00 76.19 189 SER A N 1
ATOM 1468 C CA . SER A 1 189 ? 12.314 4.478 -21.115 1.00 76.19 189 SER A CA 1
ATOM 1469 C C . SER A 1 189 ? 13.135 4.669 -22.398 1.00 76.19 189 SER A C 1
ATOM 1471 O O . SER A 1 189 ? 14.293 4.252 -22.505 1.00 76.19 189 SER A O 1
ATOM 1473 N N . ASN A 1 190 ? 12.536 5.325 -23.397 1.00 71.44 190 ASN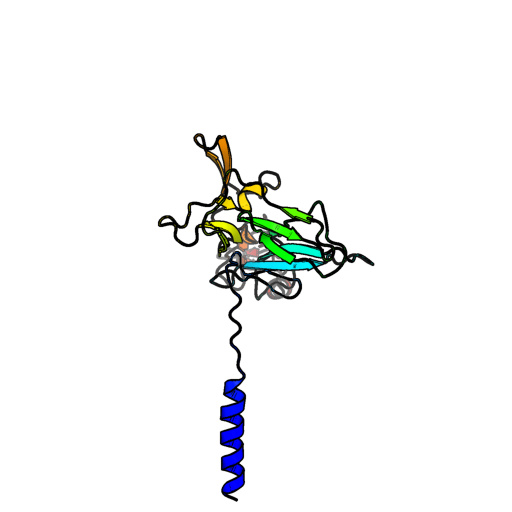 A N 1
ATOM 1474 C CA . ASN A 1 190 ? 13.214 5.626 -24.657 1.00 71.44 190 ASN A CA 1
ATOM 1475 C C . ASN A 1 190 ? 14.499 6.431 -24.402 1.00 71.44 190 ASN A C 1
ATOM 1477 O O . ASN A 1 190 ? 14.455 7.547 -23.888 1.00 71.44 190 ASN A O 1
ATOM 1481 N N . GLY A 1 191 ? 15.641 5.882 -24.823 1.00 77.44 191 GLY A N 1
ATOM 1482 C CA . GLY A 1 191 ? 16.929 6.580 -24.794 1.00 77.44 191 GLY A CA 1
ATOM 1483 C C . GLY A 1 191 ? 17.713 6.485 -23.482 1.00 77.44 191 GLY A C 1
ATOM 1484 O O . GLY A 1 191 ? 18.684 7.223 -23.326 1.00 77.44 191 GLY A O 1
ATOM 1485 N N . PHE A 1 192 ? 17.358 5.576 -22.566 1.00 85.19 192 PHE A N 1
ATOM 1486 C CA . PHE A 1 192 ? 18.066 5.406 -21.288 1.00 85.19 192 PHE A CA 1
ATOM 1487 C C . PHE A 1 192 ? 19.590 5.219 -21.430 1.00 85.19 192 PHE A C 1
ATOM 1489 O O . PHE A 1 192 ? 20.360 5.852 -20.712 1.00 85.19 192 PHE A O 1
ATOM 1496 N N . CYS A 1 193 ? 20.038 4.398 -22.388 1.00 87.38 193 CYS A N 1
ATOM 1497 C CA . CYS A 1 193 ? 21.461 4.098 -22.607 1.00 87.38 193 CYS A CA 1
ATOM 1498 C C . CYS A 1 193 ? 22.160 4.975 -23.653 1.00 87.38 193 CYS A C 1
ATOM 1500 O O . CYS A 1 193 ? 23.244 4.619 -24.116 1.00 87.38 193 CYS A O 1
ATOM 1502 N N . GLY A 1 194 ? 21.542 6.097 -24.033 1.00 86.31 194 GLY A N 1
ATOM 1503 C CA . GLY A 1 194 ? 22.068 6.983 -25.064 1.00 86.31 194 GLY A CA 1
ATOM 1504 C C . GLY A 1 194 ? 22.165 6.324 -26.453 1.00 86.31 194 GLY A C 1
ATOM 1505 O O . GLY A 1 194 ? 21.801 5.158 -26.648 1.00 86.31 194 GLY A O 1
ATOM 1506 N N . PRO A 1 195 ? 22.611 7.070 -27.475 1.00 90.81 195 PRO A N 1
ATOM 1507 C CA . PRO A 1 195 ? 22.746 6.543 -28.829 1.00 90.81 195 PRO A CA 1
ATOM 1508 C C . PRO A 1 195 ? 23.756 5.389 -28.906 1.00 90.81 195 PRO A C 1
ATOM 1510 O O . PRO A 1 195 ? 24.860 5.476 -28.364 1.00 90.81 195 PRO A O 1
ATOM 1513 N N . ASN A 1 196 ? 23.385 4.333 -29.637 1.00 90.62 196 ASN A N 1
ATOM 1514 C CA . ASN A 1 196 ? 24.167 3.102 -29.824 1.00 90.62 196 ASN A CA 1
ATOM 1515 C C . ASN A 1 196 ? 24.443 2.300 -28.529 1.00 90.62 196 ASN A C 1
ATOM 1517 O O . ASN A 1 196 ? 25.347 1.458 -28.497 1.00 90.62 196 ASN A O 1
ATOM 1521 N N . GLY A 1 197 ? 23.665 2.550 -27.471 1.00 88.31 197 GLY A N 1
ATOM 1522 C CA . GLY A 1 197 ? 23.669 1.775 -26.234 1.00 88.31 197 GLY A CA 1
ATOM 1523 C C . GLY A 1 197 ? 22.570 0.707 -26.192 1.00 88.31 197 GLY A C 1
ATOM 1524 O O . GLY A 1 197 ? 21.483 0.873 -26.740 1.00 88.31 197 GLY A O 1
ATOM 1525 N N . ILE A 1 198 ? 22.855 -0.388 -25.495 1.00 88.94 198 ILE A N 1
ATOM 1526 C CA . ILE A 1 198 ? 21.949 -1.487 -25.164 1.00 88.94 198 ILE A CA 1
ATOM 1527 C C . ILE A 1 198 ? 21.669 -1.431 -23.665 1.00 88.94 198 ILE A C 1
ATOM 1529 O O . ILE A 1 198 ? 22.603 -1.442 -22.859 1.00 88.94 198 ILE A O 1
ATOM 1533 N N . CYS A 1 199 ? 20.388 -1.444 -23.304 1.00 86.06 199 CYS A N 1
ATOM 1534 C CA . CYS A 1 199 ? 19.942 -1.559 -21.921 1.00 86.06 199 CYS A CA 1
ATOM 1535 C C . CYS A 1 199 ? 19.700 -3.026 -21.554 1.00 86.06 199 CYS A C 1
ATOM 1537 O O . CYS A 1 199 ? 19.053 -3.768 -22.293 1.00 86.06 199 CYS A O 1
ATOM 1539 N N . THR A 1 200 ? 20.257 -3.486 -20.436 1.00 83.62 200 THR A N 1
ATOM 1540 C CA . THR A 1 200 ? 20.093 -4.858 -19.943 1.00 83.62 200 THR A CA 1
ATOM 1541 C C . THR A 1 200 ? 19.949 -4.846 -18.428 1.00 83.62 200 THR A C 1
ATOM 1543 O O . THR A 1 200 ? 20.934 -4.712 -17.708 1.00 83.62 200 THR A O 1
ATOM 1546 N N . ILE A 1 201 ? 18.724 -5.059 -17.943 1.00 75.81 201 ILE A N 1
ATOM 1547 C CA . ILE A 1 201 ? 18.370 -4.994 -16.515 1.00 75.81 201 ILE A CA 1
ATOM 1548 C C . ILE A 1 201 ? 19.168 -5.934 -15.601 1.00 75.81 201 ILE A C 1
ATOM 1550 O O . ILE A 1 201 ? 19.301 -5.668 -14.413 1.00 75.81 201 ILE A O 1
ATOM 1554 N N . THR A 1 202 ? 19.697 -7.036 -16.135 1.00 75.12 202 THR A N 1
ATOM 1555 C CA . THR A 1 202 ? 20.469 -8.023 -15.366 1.00 75.12 202 THR A CA 1
ATOM 1556 C C . THR A 1 202 ? 21.973 -7.745 -15.347 1.00 75.12 202 THR A C 1
ATOM 1558 O O . THR A 1 202 ? 22.715 -8.495 -14.715 1.00 75.12 202 THR A O 1
ATOM 1561 N N . LYS A 1 203 ? 22.450 -6.701 -16.040 1.00 77.00 203 LYS A N 1
ATOM 1562 C CA . LYS A 1 203 ? 23.875 -6.354 -16.105 1.00 77.00 203 LYS A CA 1
ATOM 1563 C C . LYS A 1 203 ? 24.207 -5.165 -15.207 1.00 77.00 203 LYS A C 1
ATOM 1565 O O . LYS A 1 203 ? 23.406 -4.256 -15.036 1.00 77.00 203 LYS A O 1
ATOM 1570 N N . SER A 1 204 ? 25.422 -5.169 -14.664 1.00 77.69 204 SER A N 1
ATOM 1571 C CA . SER A 1 204 ? 26.035 -4.012 -14.010 1.00 77.69 204 SER A CA 1
ATOM 1572 C C . SER A 1 204 ? 27.386 -3.746 -14.686 1.00 77.69 204 SER A C 1
ATOM 1574 O O . SER A 1 204 ? 28.250 -4.625 -14.629 1.00 77.69 204 SER A O 1
ATOM 1576 N N . PRO A 1 205 ? 27.573 -2.602 -15.371 1.00 82.25 205 PRO A N 1
ATOM 1577 C CA . PRO A 1 205 ? 26.606 -1.517 -15.578 1.00 82.25 205 PRO A CA 1
ATOM 1578 C C . PRO A 1 205 ? 25.411 -1.937 -16.451 1.00 82.25 205 PRO A C 1
ATOM 1580 O O . PRO A 1 205 ? 25.514 -2.830 -17.292 1.00 82.25 205 PRO A O 1
ATOM 1583 N N . VAL A 1 206 ? 24.268 -1.285 -16.230 1.00 86.06 206 VAL A N 1
ATOM 1584 C CA . VAL A 1 206 ? 22.985 -1.642 -16.866 1.00 86.06 206 VAL A CA 1
ATOM 1585 C C . VAL A 1 206 ? 22.936 -1.282 -18.351 1.00 86.06 206 VAL A C 1
ATOM 1587 O O . VAL A 1 206 ? 22.215 -1.904 -19.131 1.00 86.06 206 VAL A O 1
ATOM 1590 N N . CYS A 1 207 ? 23.741 -0.297 -18.745 1.00 88.25 207 CYS A N 1
ATOM 1591 C CA . CYS A 1 207 ? 23.974 0.075 -20.128 1.00 88.25 207 CYS A CA 1
ATOM 1592 C C . CYS A 1 207 ? 25.289 -0.522 -20.622 1.00 88.25 207 CYS A C 1
ATOM 1594 O O . CYS A 1 207 ? 26.284 -0.572 -19.899 1.00 88.25 207 CYS A O 1
ATOM 1596 N N . SER A 1 208 ? 25.295 -0.957 -21.878 1.00 90.00 208 SER A N 1
ATOM 1597 C CA . SER A 1 208 ? 26.479 -1.437 -22.595 1.00 90.00 208 SER A CA 1
ATOM 1598 C C . SER A 1 208 ? 26.463 -0.914 -24.026 1.00 90.00 208 SER A C 1
ATOM 1600 O O . SER A 1 208 ? 25.392 -0.715 -24.584 1.00 90.00 208 SER A O 1
ATOM 1602 N N . CYS A 1 209 ? 27.618 -0.668 -24.634 1.00 91.06 209 CYS A N 1
ATOM 1603 C CA . CYS A 1 209 ? 27.663 -0.287 -26.043 1.00 91.06 209 CYS A CA 1
ATOM 1604 C C . CYS A 1 209 ? 27.429 -1.504 -26.952 1.00 91.06 209 CYS A C 1
ATOM 1606 O O . CYS A 1 209 ? 27.737 -2.640 -26.573 1.00 91.06 209 CYS A O 1
ATOM 1608 N N . PHE A 1 210 ? 26.905 -1.279 -28.164 1.00 90.81 210 PHE A N 1
ATOM 1609 C CA . PHE A 1 210 ? 26.906 -2.319 -29.198 1.00 90.81 210 PHE A CA 1
ATOM 1610 C C . PHE A 1 210 ? 28.317 -2.889 -29.401 1.00 90.81 210 PHE A C 1
ATOM 1612 O O . PHE A 1 210 ? 29.325 -2.211 -29.200 1.00 90.81 210 PHE A O 1
ATOM 1619 N N . LYS A 1 211 ? 28.401 -4.154 -29.828 1.00 88.75 211 LYS A N 1
ATOM 1620 C CA . LYS A 1 211 ? 29.687 -4.797 -30.117 1.00 88.75 211 LYS A CA 1
ATOM 1621 C C . LYS A 1 211 ? 30.469 -3.959 -31.142 1.00 88.75 211 LYS A C 1
ATOM 1623 O O . LYS A 1 211 ? 29.957 -3.703 -32.227 1.00 88.75 211 LYS A O 1
ATOM 1628 N N . GLY A 1 212 ? 31.696 -3.563 -30.794 1.00 87.06 212 GLY A N 1
ATOM 1629 C CA . GLY A 1 212 ? 32.552 -2.696 -31.621 1.00 87.06 212 GLY A CA 1
ATOM 1630 C C . GLY A 1 212 ? 32.445 -1.195 -31.319 1.00 87.06 212 GLY A C 1
ATOM 1631 O O . GLY A 1 212 ? 33.100 -0.399 -31.985 1.00 87.06 212 GLY A O 1
ATOM 1632 N N . PHE A 1 213 ? 31.647 -0.802 -30.322 1.00 92.06 213 PHE A N 1
ATOM 1633 C CA . PHE A 1 213 ? 31.517 0.581 -29.869 1.00 92.06 213 PHE A CA 1
ATOM 1634 C C . PHE A 1 213 ? 32.028 0.753 -28.433 1.00 92.06 213 PHE A C 1
ATOM 1636 O O . PHE A 1 213 ? 31.893 -0.153 -27.609 1.00 92.06 213 PHE A O 1
ATOM 1643 N N . GLU A 1 214 ? 32.533 1.945 -28.119 1.00 89.88 214 GLU A N 1
ATOM 1644 C CA . GLU A 1 214 ? 32.992 2.343 -26.784 1.00 89.88 214 GLU A CA 1
ATOM 1645 C C . GLU A 1 214 ? 32.368 3.676 -26.333 1.00 89.88 214 GLU A C 1
ATOM 1647 O O . GLU A 1 214 ? 32.021 4.523 -27.167 1.00 89.88 214 GLU A O 1
ATOM 1652 N N . PRO A 1 215 ? 32.181 3.890 -25.017 1.00 90.25 215 PRO A N 1
ATOM 1653 C CA . PRO A 1 215 ? 31.591 5.120 -24.504 1.00 90.25 215 PRO A CA 1
ATOM 1654 C C . PRO A 1 215 ? 32.560 6.300 -24.652 1.00 90.25 215 PRO A C 1
ATOM 1656 O O . PRO A 1 215 ? 33.643 6.309 -24.072 1.00 90.25 215 PRO A O 1
ATOM 1659 N N . LYS A 1 216 ? 32.135 7.365 -25.346 1.00 89.25 216 LYS A N 1
ATOM 1660 C CA . LYS A 1 216 ? 32.959 8.573 -25.568 1.00 89.25 216 LYS A CA 1
ATOM 1661 C C . LYS A 1 216 ? 33.313 9.339 -24.277 1.00 89.25 216 LYS A C 1
ATOM 1663 O O . LYS A 1 216 ? 34.221 10.162 -24.283 1.00 89.25 216 LYS A O 1
ATOM 1668 N N . ALA A 1 217 ? 32.586 9.106 -23.181 1.00 86.12 217 ALA A N 1
ATOM 1669 C CA . ALA A 1 217 ? 32.784 9.774 -21.893 1.00 86.12 217 ALA A CA 1
ATOM 1670 C C . ALA A 1 217 ? 32.736 8.761 -20.740 1.00 86.12 217 ALA A C 1
ATOM 1672 O O . ALA A 1 217 ? 31.705 8.598 -20.083 1.00 86.12 217 ALA A O 1
ATOM 1673 N N . LEU A 1 218 ? 33.864 8.085 -20.503 1.00 81.31 218 LEU A N 1
ATOM 1674 C CA . LEU A 1 218 ? 33.977 7.013 -19.511 1.00 81.31 218 LEU A CA 1
ATOM 1675 C C . LEU A 1 218 ? 33.679 7.487 -18.079 1.00 81.31 218 LEU A C 1
ATOM 1677 O O . LEU A 1 218 ? 33.059 6.763 -17.311 1.00 81.31 218 LEU A O 1
ATOM 1681 N N . GLU A 1 219 ? 34.041 8.724 -17.733 1.00 82.75 219 GLU A N 1
ATOM 1682 C CA . GLU A 1 219 ? 33.731 9.301 -16.418 1.00 82.75 219 GLU A CA 1
ATOM 1683 C C . GLU A 1 219 ? 32.215 9.386 -16.192 1.00 82.75 219 GLU A C 1
ATOM 1685 O O . GLU A 1 219 ? 31.695 8.811 -15.241 1.00 82.75 219 GLU A O 1
ATOM 1690 N N . LYS A 1 220 ? 31.476 10.002 -17.123 1.00 79.69 220 LYS A N 1
ATOM 1691 C CA . LYS A 1 220 ? 30.006 10.111 -17.058 1.00 79.69 220 LYS A CA 1
ATOM 1692 C C . LYS A 1 220 ? 29.319 8.746 -17.064 1.00 79.69 220 LYS A C 1
ATOM 1694 O O . LYS A 1 220 ? 28.307 8.557 -16.397 1.00 79.69 220 LYS A O 1
ATOM 1699 N N . TRP A 1 221 ? 29.890 7.791 -17.792 1.00 80.44 221 TRP A N 1
ATOM 1700 C CA . TRP A 1 221 ? 29.420 6.410 -17.829 1.00 80.44 221 TRP A CA 1
ATOM 1701 C C . TRP A 1 221 ? 29.575 5.704 -16.475 1.00 80.44 221 TRP A C 1
ATOM 1703 O O . TRP A 1 221 ? 28.643 5.045 -16.015 1.00 80.44 221 TRP A O 1
ATOM 1713 N N . ASN A 1 222 ? 30.714 5.894 -15.804 1.00 78.50 222 ASN A N 1
ATOM 1714 C CA . ASN A 1 222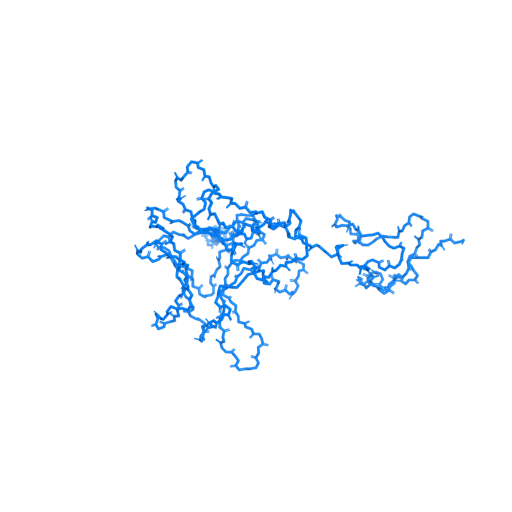 ? 30.991 5.319 -14.485 1.00 78.50 222 ASN A CA 1
ATOM 1715 C C . ASN A 1 222 ? 30.140 5.950 -13.371 1.00 78.50 222 ASN A C 1
ATOM 1717 O O . ASN A 1 222 ? 29.833 5.278 -12.390 1.00 78.50 222 ASN A O 1
ATOM 1721 N N . PHE A 1 223 ? 29.714 7.206 -13.539 1.00 80.62 223 PHE A N 1
ATOM 1722 C CA . PHE A 1 223 ? 28.769 7.887 -12.644 1.00 80.62 223 PHE A CA 1
ATOM 1723 C C . PHE A 1 223 ? 27.288 7.590 -12.949 1.00 80.62 223 PHE A C 1
ATOM 1725 O O . PHE A 1 223 ? 26.409 8.097 -12.255 1.00 80.62 223 PHE A O 1
ATOM 1732 N N . GLY A 1 224 ? 26.986 6.764 -13.958 1.00 76.25 224 GLY A N 1
ATOM 1733 C CA . GLY A 1 224 ? 25.614 6.366 -14.285 1.00 76.25 224 GLY A CA 1
ATOM 1734 C C . GLY A 1 224 ? 24.817 7.390 -15.105 1.00 76.25 224 GLY A C 1
ATOM 1735 O O . GLY A 1 224 ? 23.604 7.251 -15.243 1.00 76.25 224 GLY A O 1
ATOM 1736 N N . GLU A 1 225 ? 25.465 8.399 -15.698 1.00 84.00 225 GLU A N 1
ATOM 1737 C CA . GLU A 1 225 ? 24.825 9.386 -16.585 1.00 84.00 225 GLU A CA 1
ATOM 1738 C C . GLU A 1 225 ? 24.634 8.848 -18.019 1.00 84.00 225 GLU A C 1
ATOM 1740 O O . GLU A 1 225 ? 25.013 9.489 -19.003 1.00 84.00 225 GLU A O 1
ATOM 1745 N N . TYR A 1 226 ? 24.047 7.656 -18.158 1.00 83.88 226 TYR A N 1
ATOM 1746 C CA . TYR A 1 226 ? 23.986 6.909 -19.423 1.00 83.88 226 TYR A CA 1
ATOM 1747 C C . TYR A 1 226 ? 23.267 7.650 -20.559 1.00 83.88 226 TYR A C 1
ATOM 1749 O O . TYR A 1 226 ? 23.705 7.592 -21.705 1.00 83.88 226 TYR A O 1
ATOM 1757 N N . THR A 1 227 ? 22.227 8.426 -20.243 1.00 82.62 227 THR A N 1
ATOM 1758 C CA . THR A 1 227 ? 21.457 9.215 -21.223 1.00 82.62 227 THR A CA 1
ATOM 1759 C C . THR A 1 227 ? 22.290 10.288 -21.925 1.00 82.62 227 THR A C 1
ATOM 1761 O O . THR A 1 227 ? 21.929 10.741 -23.010 1.00 82.62 227 THR A O 1
ATOM 1764 N N . LYS A 1 228 ? 23.411 10.704 -21.322 1.00 81.50 228 LYS A N 1
ATOM 1765 C CA . LYS A 1 228 ? 24.309 11.742 -21.849 1.00 81.50 228 LYS A CA 1
ATOM 1766 C C . LYS A 1 228 ? 25.564 11.175 -22.511 1.00 81.50 228 LYS A C 1
ATOM 1768 O O . LYS A 1 228 ? 26.422 11.952 -22.936 1.00 81.50 228 LYS A O 1
ATOM 1773 N N . VAL A 1 229 ? 25.705 9.851 -22.577 1.00 85.12 229 VAL A N 1
ATOM 1774 C CA . VAL A 1 229 ? 26.866 9.190 -23.175 1.00 85.12 229 VAL A CA 1
ATOM 1775 C C . VAL A 1 229 ? 26.491 8.629 -24.540 1.00 85.12 229 VAL A C 1
ATOM 1777 O O . VAL A 1 229 ? 25.429 8.049 -24.730 1.00 85.12 229 VAL A O 1
ATOM 1780 N N . VAL A 1 230 ? 27.383 8.819 -25.508 1.00 89.94 230 VAL A N 1
ATOM 1781 C CA . VAL A 1 230 ? 27.255 8.261 -26.855 1.00 89.94 230 VAL A CA 1
ATOM 1782 C C . VAL A 1 230 ? 28.279 7.147 -27.004 1.00 89.94 230 VAL A C 1
ATOM 1784 O O . VAL A 1 230 ? 29.467 7.361 -26.740 1.00 89.94 230 VAL A O 1
ATOM 1787 N N . CYS A 1 231 ? 27.822 5.982 -27.452 1.00 89.81 231 CYS A N 1
ATOM 1788 C CA . CYS A 1 231 ? 28.694 4.900 -27.879 1.00 89.81 231 CYS A CA 1
ATOM 1789 C C . CYS A 1 231 ? 29.177 5.190 -29.308 1.00 89.81 231 CYS A C 1
ATOM 1791 O O . CYS A 1 231 ? 28.370 5.366 -30.228 1.00 89.81 231 CYS A O 1
ATOM 1793 N N . VAL A 1 232 ? 30.494 5.270 -29.492 1.00 92.06 232 VAL A N 1
ATOM 1794 C CA . VAL A 1 232 ? 31.149 5.560 -30.777 1.00 92.06 232 VAL A CA 1
ATOM 1795 C C . VAL A 1 232 ? 31.930 4.346 -31.260 1.00 92.06 232 VAL A C 1
ATOM 1797 O O . VAL A 1 232 ? 32.433 3.579 -30.446 1.00 92.06 232 VAL A O 1
ATOM 1800 N N . LEU A 1 233 ? 31.982 4.145 -32.578 1.00 87.06 233 LEU A N 1
ATOM 1801 C CA . LEU A 1 233 ? 32.726 3.037 -33.174 1.00 87.06 233 LEU A CA 1
ATOM 1802 C C . LEU A 1 233 ? 34.209 3.194 -32.824 1.00 87.06 233 LEU A C 1
ATOM 1804 O O . LEU A 1 233 ? 34.751 4.289 -32.986 1.00 87.06 233 LEU A O 1
ATOM 1808 N N . ASN A 1 234 ? 34.847 2.119 -32.367 1.00 72.88 234 ASN A N 1
ATOM 1809 C CA . ASN A 1 234 ? 36.299 2.108 -32.247 1.00 72.88 234 ASN A CA 1
ATOM 1810 C C . ASN A 1 234 ? 36.863 1.936 -33.666 1.00 72.88 234 ASN A C 1
ATOM 1812 O O . ASN A 1 234 ? 36.640 0.891 -34.283 1.00 72.88 234 ASN A O 1
ATOM 1816 N N . LEU A 1 235 ? 37.467 2.995 -34.212 1.00 66.00 235 LEU A N 1
ATOM 1817 C CA . LEU A 1 235 ? 38.178 2.966 -35.496 1.00 66.00 235 LEU A CA 1
ATOM 1818 C C . LEU A 1 235 ? 39.642 2.601 -35.270 1.00 66.00 235 LEU A C 1
ATOM 1820 O O . LEU A 1 235 ? 40.245 3.194 -34.348 1.00 66.00 235 LEU A O 1
#

Secondary structure (DSSP, 8-state):
--HHHHHHHHHHHHHHTT-------SEEETT-EEETT-EEE-TTSSEEEEEEE---TT--EEEEEEEE--TT-SS--EEEETTSSSPEESS--EEEE-TTS-EEEE-TT--EEEE---SS--SSEEEEE-TTS-EEEEETT-S-TT-EEEEGGGGGTTS--TTPEEEEETTTTEEEEEPPSS---GGGSTTTT-TTEEE-TTSSSSEEEPTTEEES-HHHHHTT-GGG--EEE--